Protein 2EK0 (pdb70)

Nearest PDB structures (foldseek):
  2ek0-assembly1_A  TM=1.011E+00  e=1.360E-19  Thermus thermophilus
  2z7c-assembly1_A  TM=6.174E-01  e=3.002E-04  Pyrococcus horikoshii
  1y9x-assembly1_B  TM=6.129E-01  e=2.163E-04  Saccharolobus shibatae
  8xao-assembly1_B  TM=5.994E-01  e=5.071E-04  Sulfolobus acidocaldarius DSM 639
  2bky-assembly1_A  TM=6.307E-01  e=1.447E-03  Saccharolobus solfataricus P2

B-factor: mean 36.96, std 14.4, range [9.28, 87.74]

CATH classification: 3.30.110.20

Sequence (180 aa):
METLRVSSKSRPNSVAGAIAAMLRTKGEVEVQAIGPQAVNQAVKAIAIARGYIAPDNLDLVVKPAFVKLELENEERTALKFSIKAHPLETMETLRVSSKSRPNSVAGAIAAMLRTKGEVEVQAIGPQAVNQAVKAIAIARGYIAPDNLDLVVKPAFVKLELENEERTALKFSIKAHPLET

Foldseek 3Di:
DAEDEFELPDALQVLLVVQLVCCLPVQKYKYKYADDSRVVSVVSNLVVNQVVCVVVQKGKDKDKDWDWDADPNDTHIIIMIIMGMDGNDD/DAEAEFELPDALCVLLVVQLVCCVPVQKYKYKYADPSRVVSPVSNLVVNQVVCVVVQKGKDWDKDWDWDDDPNDTGIIIMIIMGIDRHDD

InterPro domains:
  IPR007347 Sporulation stage V, protein S [PF04232] (2-83)
  IPR007347 Sporulation stage V, protein S [PTHR35331] (2-85)
  IPR036882 Alba-like domain superfamily [G3DSA:3.30.110.20] (1-90)

Organism: Thermus thermophilus (strain ATCC 27634 / DSM 579 / HB8) (NCBI:txid300852)

Structure (mmCIF, N/CA/C/O backbone):
data_2EK0
#
_entry.id   2EK0
#
_cell.length_a   69.237
_cell.length_b   72.772
_cell.length_c   68.438
_cell.angle_alpha   90.000
_cell.angle_beta   90.000
_cell.angle_gamma   90.000
#
_symmetry.space_group_name_H-M   'C 2 2 21'
#
loop_
_entity.id
_entity.type
_entity.pdbx_description
1 polymer 'Stage V sporulation protein S (SpoVS) related protein'
2 non-polymer 'ZINC ION'
3 water water
#
loop_
_atom_site.group_PDB
_atom_site.id
_atom_site.type_symbol
_atom_site.label_atom_id
_atom_site.label_alt_id
_atom_site.label_comp_id
_atom_site.label_asym_id
_atom_site.label_entity_id
_atom_site.label_seq_id
_atom_site.pdbx_PDB_ins_code
_atom_site.Cartn_x
_atom_site.Cartn_y
_atom_site.Cartn_z
_atom_site.occupancy
_atom_site.B_iso_or_equiv
_atom_site.auth_seq_id
_atom_site.auth_comp_id
_atom_site.auth_asym_id
_atom_site.auth_atom_id
_atom_site.pdbx_PDB_model_num
ATOM 1 N N . MET A 1 1 ? 19.114 5.661 -16.037 1.00 43.32 1 MET A N 1
ATOM 2 C CA . MET A 1 1 ? 19.657 5.353 -14.687 1.00 36.61 1 MET A CA 1
ATOM 3 C C . MET A 1 1 ? 18.703 4.472 -13.889 1.00 34.44 1 MET A C 1
ATOM 4 O O . MET A 1 1 ? 17.483 4.628 -13.965 1.00 33.77 1 MET A O 1
ATOM 9 N N . GLU A 1 2 ? 19.219 3.524 -13.124 1.00 28.21 2 GLU A N 1
ATOM 10 C CA . GLU A 1 2 ? 18.251 2.775 -12.354 1.00 32.77 2 GLU A CA 1
ATOM 11 C C . GLU A 1 2 ? 17.807 3.731 -11.256 1.00 35.19 2 GLU A C 1
ATOM 12 O O . GLU A 1 2 ? 18.537 4.665 -10.916 1.00 29.75 2 GLU A O 1
ATOM 18 N N . THR A 1 3 ? 16.588 3.526 -10.766 1.00 27.70 3 THR A N 1
ATOM 19 C CA . THR A 1 3 ? 15.966 4.410 -9.795 1.00 32.01 3 THR A CA 1
ATOM 20 C C . THR A 1 3 ? 15.797 3.910 -8.372 1.00 26.39 3 THR A C 1
ATOM 21 O O . THR A 1 3 ? 15.274 2.821 -8.142 1.00 32.18 3 THR A O 1
ATOM 25 N N . LEU A 1 4 ? 16.242 4.720 -7.423 1.00 25.81 4 LEU A N 1
ATOM 26 C CA . LEU A 1 4 ? 16.077 4.411 -6.009 1.00 23.93 4 LEU A CA 1
ATOM 27 C C . LEU A 1 4 ? 15.001 5.387 -5.545 1.00 28.01 4 LEU A C 1
ATOM 28 O O . LEU A 1 4 ? 15.137 6.592 -5.753 1.00 33.83 4 LEU A O 1
ATOM 33 N N . ARG A 1 5 ? 13.929 4.880 -4.943 1.00 27.55 5 ARG A N 1
ATOM 34 C CA . ARG A 1 5 ? 12.873 5.761 -4.465 1.00 31.59 5 ARG A CA 1
ATOM 35 C C . ARG A 1 5 ? 13.063 5.955 -2.975 1.00 31.37 5 ARG A C 1
ATOM 36 O O . ARG A 1 5 ? 13.235 4.991 -2.237 1.00 33.69 5 ARG A O 1
ATOM 44 N N . VAL A 1 6 ? 13.047 7.200 -2.525 1.00 22.70 6 VAL A N 1
ATOM 45 C CA . VAL A 1 6 ? 13.259 7.472 -1.110 1.00 20.21 6 VAL A CA 1
ATOM 46 C C . VAL A 1 6 ? 11.998 8.007 -0.407 1.00 33.56 6 VAL A C 1
ATOM 47 O O . VAL A 1 6 ? 11.237 8.751 -0.994 1.00 28.68 6 VAL A O 1
ATOM 51 N N . SER A 1 7 ? 11.769 7.606 0.842 1.00 33.13 7 SER A N 1
ATOM 52 C CA . SER A 1 7 ? 10.606 8.098 1.580 1.00 34.62 7 SER A CA 1
ATOM 53 C C . SER A 1 7 ? 11.036 8.788 2.873 1.00 37.98 7 SER A C 1
ATOM 54 O O . SER A 1 7 ? 12.222 8.816 3.218 1.00 29.55 7 SER A O 1
ATOM 57 N N . SER A 1 8 ? 10.063 9.339 3.596 1.00 41.73 8 SER A N 1
ATOM 58 C CA . SER A 1 8 ? 10.349 10.033 4.843 1.00 41.47 8 SER A CA 1
ATOM 59 C C . SER A 1 8 ? 11.008 9.118 5.864 1.00 41.79 8 SER A C 1
ATOM 60 O O . SER A 1 8 ? 11.767 9.578 6.719 1.00 36.99 8 SER A O 1
ATOM 63 N N . LYS A 1 9 ? 10.738 7.819 5.756 1.00 38.30 9 LYS A N 1
ATOM 64 C CA . LYS A 1 9 ? 11.290 6.856 6.704 1.00 42.48 9 LYS A CA 1
ATOM 65 C C . LYS A 1 9 ? 12.582 6.159 6.274 1.00 44.24 9 LYS A C 1
ATOM 66 O O . LYS A 1 9 ? 13.204 5.459 7.070 1.00 34.92 9 LYS A O 1
ATOM 72 N N . SER A 1 10 ? 12.985 6.364 5.021 1.00 36.34 10 SER A N 1
ATOM 73 C CA . SER A 1 10 ? 14.216 5.778 4.508 1.00 30.41 10 SER A CA 1
ATOM 74 C C . SER A 1 10 ? 15.354 6.198 5.427 1.00 30.47 10 SER A C 1
ATOM 75 O O . SER A 1 10 ? 15.364 7.322 5.943 1.00 37.59 10 SER A O 1
ATOM 78 N N . ARG A 1 11 ? 16.294 5.297 5.665 1.00 26.59 11 ARG A N 1
ATOM 79 C CA . ARG A 1 11 ? 17.444 5.628 6.505 1.00 29.08 11 ARG A CA 1
ATOM 80 C C . ARG A 1 11 ? 18.602 6.004 5.603 1.00 30.54 11 ARG A C 1
ATOM 81 O O . ARG A 1 11 ? 19.020 5.212 4.757 1.00 28.61 11 ARG A O 1
ATOM 89 N N . PRO A 1 12 ? 19.139 7.214 5.776 1.00 32.82 12 PRO A N 1
ATOM 90 C CA . PRO A 1 12 ? 20.251 7.692 4.955 1.00 26.80 12 PRO A CA 1
ATOM 91 C C . PRO A 1 12 ? 21.404 6.743 4.738 1.00 27.62 12 PRO A C 1
ATOM 92 O O . PRO A 1 12 ? 21.894 6.625 3.634 1.00 24.32 12 PRO A O 1
ATOM 96 N N . ASN A 1 13 ? 21.856 6.091 5.798 1.00 24.06 13 ASN A N 1
ATOM 97 C CA . ASN A 1 13 ? 22.996 5.183 5.679 1.00 25.59 13 ASN A CA 1
ATOM 98 C C . ASN A 1 13 ? 22.690 3.950 4.832 1.00 23.78 13 ASN A C 1
ATOM 99 O O . ASN A 1 13 ? 23.537 3.520 4.047 1.00 26.32 13 ASN A O 1
ATOM 104 N N . SER A 1 14 ? 21.486 3.393 4.950 1.00 23.26 14 SER A N 1
ATOM 105 C CA . SER A 1 14 ? 21.171 2.219 4.132 1.00 29.86 14 SER A CA 1
ATOM 106 C C . SER A 1 14 ? 20.994 2.668 2.681 1.00 27.75 14 SER A C 1
ATOM 107 O O . SER A 1 14 ? 21.468 2.017 1.770 1.00 25.69 14 SER A O 1
ATOM 110 N N . VAL A 1 15 ? 20.361 3.811 2.468 1.00 20.94 15 VAL A N 1
ATOM 111 C CA . VAL A 1 15 ? 20.219 4.310 1.091 1.00 25.17 15 VAL A CA 1
ATOM 112 C C . VAL A 1 15 ? 21.605 4.662 0.516 1.00 21.21 15 VAL A C 1
ATOM 113 O O . VAL A 1 15 ? 21.889 4.398 -0.668 1.00 19.59 15 VAL A O 1
ATOM 117 N N . ALA A 1 16 ? 22.470 5.248 1.349 1.00 21.44 16 ALA A N 1
ATOM 118 C CA . ALA A 1 16 ? 23.824 5.605 0.905 1.00 20.38 16 ALA A CA 1
ATOM 119 C C . ALA A 1 16 ? 24.572 4.361 0.425 1.00 21.16 16 ALA A C 1
ATOM 120 O O . ALA A 1 16 ? 25.352 4.425 -0.536 1.00 17.87 16 ALA A O 1
ATOM 122 N N . GLY A 1 17 ? 24.357 3.240 1.107 1.00 17.58 17 GLY A N 1
ATOM 123 C CA . GLY A 1 17 ? 25.028 2.007 0.721 1.00 20.18 17 GLY A CA 1
ATOM 124 C C . GLY A 1 17 ? 24.558 1.560 -0.661 1.00 19.80 17 GLY A C 1
ATOM 125 O O . GLY A 1 17 ? 25.373 1.139 -1.495 1.00 18.71 17 GLY A O 1
ATOM 126 N N . ALA A 1 18 ? 23.253 1.649 -0.894 1.00 15.43 18 ALA A N 1
ATOM 127 C CA . ALA A 1 18 ? 22.677 1.259 -2.177 1.00 19.18 18 ALA A CA 1
ATOM 128 C C . ALA A 1 18 ? 23.200 2.143 -3.298 1.00 18.75 18 ALA A C 1
ATOM 129 O O . ALA A 1 18 ? 23.621 1.647 -4.344 1.00 19.03 18 ALA A O 1
ATOM 131 N N . ILE A 1 19 ? 23.186 3.458 -3.068 1.00 19.73 19 ILE A N 1
ATOM 132 C CA . ILE A 1 19 ? 23.673 4.434 -4.057 1.00 17.98 19 ILE A CA 1
ATOM 133 C C . ILE A 1 19 ? 25.124 4.091 -4.399 1.00 22.57 19 ILE A C 1
ATOM 134 O O . ILE A 1 19 ? 25.507 3.987 -5.567 1.00 21.71 19 ILE A O 1
ATOM 139 N N . ALA A 1 20 ? 25.923 3.899 -3.355 1.00 19.26 20 ALA A N 1
ATOM 140 C CA . ALA A 1 20 ? 27.332 3.578 -3.533 1.00 17.22 20 ALA A CA 1
ATOM 141 C C . ALA A 1 20 ? 27.529 2.317 -4.381 1.00 18.56 20 ALA A C 1
ATOM 142 O O . ALA A 1 20 ? 28.368 2.281 -5.273 1.00 20.93 20 ALA A O 1
ATOM 144 N N . ALA A 1 21 ? 26.757 1.278 -4.096 1.00 16.98 21 ALA A N 1
ATOM 145 C CA . ALA A 1 21 ? 26.870 0.035 -4.866 1.00 23.06 21 ALA A CA 1
ATOM 146 C C . ALA A 1 21 ? 26.469 0.234 -6.329 1.00 23.49 21 ALA A C 1
ATOM 147 O O . ALA A 1 21 ? 27.112 -0.317 -7.237 1.00 22.07 21 ALA A O 1
ATOM 149 N N . MET A 1 22 ? 25.421 1.019 -6.574 1.00 18.76 22 MET A N 1
ATOM 150 C CA . MET A 1 22 ? 25.000 1.250 -7.957 1.00 20.45 22 MET A CA 1
ATOM 151 C C . MET A 1 22 ? 26.023 2.086 -8.697 1.00 22.48 22 MET A C 1
ATOM 152 O O . MET A 1 22 ? 26.246 1.888 -9.895 1.00 25.18 22 MET A O 1
ATOM 157 N N . LEU A 1 23 ? 26.656 3.025 -7.994 1.00 20.45 23 LEU A N 1
ATOM 158 C CA . LEU A 1 23 ? 27.648 3.879 -8.645 1.00 22.54 23 LEU A CA 1
ATOM 159 C C . LEU A 1 23 ? 28.895 3.062 -8.972 1.00 29.55 23 LEU A C 1
ATOM 160 O O . LEU A 1 23 ? 29.513 3.237 -10.014 1.00 26.31 23 LEU A O 1
ATOM 165 N N . ARG A 1 24 ? 29.248 2.159 -8.072 1.00 23.73 24 ARG A N 1
ATOM 166 C CA . ARG A 1 24 ? 30.420 1.311 -8.257 1.00 25.91 24 ARG A CA 1
ATOM 167 C C . ARG A 1 24 ? 30.202 0.304 -9.404 1.00 26.19 24 ARG A C 1
ATOM 168 O O . ARG A 1 24 ? 31.141 -0.062 -10.121 1.00 32.11 24 ARG A O 1
ATOM 176 N N . THR A 1 25 ? 28.958 -0.123 -9.593 1.00 21.92 25 THR A N 1
ATOM 177 C CA . THR A 1 25 ? 28.629 -1.110 -10.627 1.00 35.25 25 THR A CA 1
ATOM 178 C C . THR A 1 25 ? 28.178 -0.561 -11.990 1.00 40.91 25 THR A C 1
ATOM 179 O O . THR A 1 25 ? 28.628 -1.031 -13.039 1.00 36.81 25 THR A O 1
ATOM 183 N N . LYS A 1 26 ? 27.291 0.429 -11.969 1.00 29.56 26 LYS A N 1
ATOM 184 C CA . LYS A 1 26 ? 26.764 1.020 -13.193 1.00 27.58 26 LYS A CA 1
ATOM 185 C C . LYS A 1 26 ? 27.284 2.431 -13.464 1.00 32.42 26 LYS A C 1
ATOM 186 O O . LYS A 1 26 ? 27.099 2.964 -14.559 1.00 34.29 26 LYS A O 1
ATOM 190 N N . GLY A 1 27 ? 27.914 3.053 -12.475 1.00 28.06 27 GLY A N 1
ATOM 191 C CA . GLY A 1 27 ? 28.437 4.399 -12.687 1.00 24.87 27 GLY A CA 1
ATOM 192 C C . GLY A 1 27 ? 27.443 5.555 -12.569 1.00 21.34 27 GLY A C 1
ATOM 193 O O . GLY A 1 27 ? 27.842 6.709 -12.659 1.00 22.77 27 GLY A O 1
ATOM 194 N N . GLU A 1 28 ? 26.161 5.252 -12.367 1.00 19.14 28 GLU A N 1
ATOM 195 C CA . GLU A 1 28 ? 25.145 6.291 -12.231 1.00 21.42 28 GLU A CA 1
ATOM 196 C C . GLU A 1 28 ? 23.910 5.705 -11.582 1.00 22.78 28 GLU A C 1
ATOM 197 O O . GLU A 1 28 ? 23.707 4.492 -11.589 1.00 26.38 28 GLU A O 1
ATOM 203 N N . VAL A 1 29 ? 23.080 6.574 -11.026 1.00 20.57 29 VAL A N 1
ATOM 204 C CA . VAL A 1 29 ? 21.853 6.126 -10.382 1.00 22.00 29 VAL A CA 1
ATOM 205 C C . VAL A 1 29 ? 21.027 7.375 -10.167 1.00 22.13 29 VAL A C 1
ATOM 206 O O . VAL A 1 29 ? 21.572 8.480 -10.122 1.00 20.59 29 VAL A O 1
ATOM 210 N N . GLU A 1 30 ? 19.715 7.212 -10.066 1.00 21.76 30 GLU A N 1
ATOM 211 C CA . GLU A 1 30 ? 18.868 8.355 -9.812 1.00 22.92 30 GLU A CA 1
ATOM 212 C C . GLU A 1 30 ? 18.054 8.094 -8.539 1.00 21.19 30 GLU A C 1
ATOM 213 O O . GLU A 1 30 ? 17.674 6.957 -8.231 1.00 24.57 30 GLU A O 1
ATOM 219 N N . VAL A 1 31 ? 17.831 9.154 -7.783 1.00 20.04 31 VAL A N 1
ATOM 220 C CA . VAL A 1 31 ? 17.050 9.050 -6.554 1.00 24.15 31 VAL A CA 1
ATOM 221 C C . VAL A 1 31 ? 15.843 9.954 -6.724 1.00 26.02 31 VAL A C 1
ATOM 222 O O . VAL A 1 31 ? 15.987 11.133 -7.105 1.00 26.09 31 VAL A O 1
ATOM 226 N N . GLN A 1 32 ? 14.663 9.408 -6.468 1.00 20.74 32 GLN A N 1
ATOM 227 C CA . GLN A 1 32 ? 13.429 10.173 -6.563 1.00 22.08 32 GLN A CA 1
ATOM 228 C C . GLN A 1 32 ? 12.914 10.385 -5.142 1.00 28.48 32 GLN A C 1
ATOM 229 O O . GLN A 1 32 ? 12.896 9.452 -4.331 1.00 25.85 32 GLN A O 1
ATOM 235 N N . ALA A 1 33 ? 12.507 11.613 -4.839 1.00 19.84 33 ALA A N 1
ATOM 236 C CA . ALA A 1 33 ? 11.996 11.933 -3.513 1.00 18.99 33 ALA A CA 1
ATOM 237 C C . ALA A 1 33 ? 10.787 12.862 -3.598 1.00 27.57 33 ALA A C 1
ATOM 238 O O . ALA A 1 33 ? 10.748 13.774 -4.426 1.00 28.21 33 ALA A O 1
ATOM 240 N N . ILE A 1 34 ? 9.818 12.653 -2.720 1.00 32.57 34 ILE A N 1
ATOM 241 C CA . ILE A 1 34 ? 8.632 13.505 -2.692 1.00 32.54 34 ILE A CA 1
ATOM 242 C C . ILE A 1 34 ? 8.393 13.988 -1.269 1.00 33.03 34 ILE A C 1
ATOM 243 O O . ILE A 1 34 ? 8.289 13.193 -0.342 1.00 34.89 34 ILE A O 1
ATOM 248 N N . GLY A 1 35 ? 8.301 15.293 -1.090 1.00 35.09 35 GLY A N 1
ATOM 249 C CA . GLY A 1 35 ? 8.080 15.785 0.253 1.00 42.81 35 GLY A CA 1
ATOM 250 C C . GLY A 1 35 ? 9.383 16.172 0.920 1.00 38.05 35 GLY A C 1
ATOM 251 O O . GLY A 1 35 ? 10.439 15.597 0.639 1.00 43.43 35 GLY A O 1
ATOM 252 N N . PRO A 1 36 ? 9.331 17.153 1.823 1.00 35.56 36 PRO A N 1
ATOM 253 C CA . PRO A 1 36 ? 10.464 17.691 2.580 1.00 38.78 36 PRO A CA 1
ATOM 254 C C . PRO A 1 36 ? 11.387 16.684 3.251 1.00 28.56 36 PRO A C 1
ATOM 255 O O . PRO A 1 36 ? 12.585 16.679 3.000 1.00 28.47 36 PRO A O 1
ATOM 259 N N . GLN A 1 37 ? 10.835 15.840 4.115 1.00 28.31 37 GLN A N 1
ATOM 260 C CA . GLN A 1 37 ? 11.667 14.879 4.842 1.00 27.80 37 GLN A CA 1
ATOM 261 C C . GLN A 1 37 ? 12.381 13.900 3.910 1.00 22.10 37 GLN A C 1
ATOM 262 O O . GLN A 1 37 ? 13.538 13.582 4.126 1.00 26.69 37 GLN A O 1
ATOM 268 N N . ALA A 1 38 ? 11.684 13.422 2.892 1.00 19.82 38 ALA A N 1
ATOM 269 C CA . ALA A 1 38 ? 12.283 12.490 1.947 1.00 25.15 38 ALA A CA 1
ATOM 270 C C . ALA A 1 38 ? 13.436 13.161 1.184 1.00 27.92 38 ALA A C 1
ATOM 271 O O . ALA A 1 38 ? 14.456 12.527 0.906 1.00 21.49 38 ALA A O 1
ATOM 273 N N . VAL A 1 39 ? 13.270 14.439 0.842 1.00 24.48 39 VAL A N 1
ATOM 274 C CA . VAL A 1 39 ? 14.331 15.145 0.126 1.00 19.48 39 VAL A CA 1
ATOM 275 C C . VAL A 1 39 ? 15.527 15.252 1.058 1.00 19.30 39 VAL A C 1
ATOM 276 O O . VAL A 1 39 ? 16.659 15.012 0.665 1.00 22.56 39 VAL A O 1
ATOM 280 N N . ASN A 1 40 ? 15.266 15.589 2.315 1.00 22.40 40 ASN A N 1
ATOM 281 C CA . ASN A 1 40 ? 16.331 15.703 3.300 1.00 23.67 40 ASN A CA 1
ATOM 282 C C . ASN A 1 40 ? 17.037 14.337 3.425 1.00 23.69 40 ASN A C 1
ATOM 283 O O . ASN A 1 40 ? 18.265 14.266 3.441 1.00 24.87 40 ASN A O 1
ATOM 288 N N . GLN A 1 41 ? 16.268 13.245 3.484 1.00 22.00 41 GLN A N 1
ATOM 289 C CA . GLN A 1 41 ? 16.881 11.918 3.610 1.00 25.13 41 GLN A CA 1
ATOM 290 C C . GLN A 1 41 ? 17.760 11.604 2.391 1.00 21.18 41 GLN A C 1
ATOM 291 O O . GLN A 1 41 ? 18.872 11.090 2.525 1.00 20.27 41 GLN A O 1
ATOM 297 N N . ALA A 1 42 ? 17.260 11.921 1.207 1.00 22.36 42 ALA A N 1
ATOM 298 C CA . ALA A 1 42 ? 18.018 11.684 -0.014 1.00 21.89 42 ALA A CA 1
ATOM 299 C C . ALA A 1 42 ? 19.336 12.454 -0.042 1.00 21.74 42 ALA A C 1
ATOM 300 O O . ALA A 1 42 ? 20.377 11.894 -0.401 1.00 19.39 42 ALA A O 1
ATOM 302 N N . VAL A 1 43 ? 19.301 13.743 0.310 1.00 16.00 43 VAL A N 1
ATOM 303 C CA . VAL A 1 43 ? 20.529 14.552 0.274 1.00 15.78 43 VAL A CA 1
ATOM 304 C C . VAL A 1 43 ? 21.542 13.995 1.256 1.00 17.32 43 VAL A C 1
ATOM 305 O O . VAL A 1 43 ? 22.721 13.868 0.949 1.00 18.11 43 VAL A O 1
ATOM 309 N N . LYS A 1 44 ? 21.080 13.664 2.450 1.00 19.46 44 LYS A N 1
ATOM 310 C CA . LYS A 1 44 ? 21.981 13.089 3.435 1.00 22.96 44 LYS A CA 1
ATOM 311 C C . LYS A 1 44 ? 22.578 11.784 2.903 1.00 22.65 44 LYS A C 1
ATOM 312 O O . LYS A 1 44 ? 23.766 11.527 3.084 1.00 19.11 44 LYS A O 1
ATOM 318 N N . ALA A 1 45 ? 21.768 10.971 2.229 1.00 18.41 45 ALA A N 1
ATOM 319 C CA . ALA A 1 45 ? 22.279 9.678 1.723 1.00 17.84 45 ALA A CA 1
ATOM 320 C C . ALA A 1 45 ? 23.385 9.857 0.690 1.00 17.28 45 ALA A C 1
ATOM 321 O O . ALA A 1 45 ? 24.377 9.113 0.671 1.00 17.82 45 ALA A O 1
ATOM 323 N N . ILE A 1 46 ? 23.194 10.846 -0.178 1.00 18.62 46 ILE A N 1
ATOM 324 C CA . ILE A 1 46 ? 24.153 11.156 -1.229 1.00 18.29 46 ILE A CA 1
ATOM 325 C C . ILE A 1 46 ? 25.458 11.637 -0.595 1.00 16.97 46 ILE A C 1
ATOM 326 O O . ILE A 1 46 ? 26.547 11.202 -0.992 1.00 20.28 46 ILE A O 1
ATOM 331 N N . ALA A 1 47 ? 25.371 12.518 0.400 1.00 21.78 47 ALA A N 1
ATOM 332 C CA . ALA A 1 47 ? 26.597 12.969 1.062 1.00 20.67 47 ALA A CA 1
ATOM 333 C C . ALA A 1 47 ? 27.320 11.773 1.713 1.00 24.20 47 ALA A C 1
ATOM 334 O O . ALA A 1 47 ? 28.543 11.645 1.627 1.00 23.52 47 ALA A O 1
ATOM 336 N N . ILE A 1 48 ? 26.572 10.902 2.383 1.00 24.55 48 ILE A N 1
ATOM 337 C CA . ILE A 1 48 ? 27.221 9.741 3.011 1.00 18.84 48 ILE A CA 1
ATOM 338 C C . ILE A 1 48 ? 27.828 8.817 1.947 1.00 20.51 48 ILE A C 1
ATOM 339 O O . ILE A 1 48 ? 28.934 8.307 2.111 1.00 22.18 48 ILE A O 1
ATOM 344 N N . ALA A 1 49 ? 27.113 8.612 0.847 1.00 19.00 49 ALA A N 1
ATOM 345 C CA . ALA A 1 49 ? 27.621 7.740 -0.217 1.00 19.28 49 ALA A CA 1
ATOM 346 C C . ALA A 1 49 ? 29.000 8.183 -0.727 1.00 21.96 49 ALA A C 1
ATOM 347 O O . ALA A 1 49 ? 29.808 7.341 -1.136 1.00 21.16 49 ALA A O 1
ATOM 349 N N . ARG A 1 50 ? 29.275 9.488 -0.699 1.00 18.48 50 ARG A N 1
ATOM 350 C CA . ARG A 1 50 ? 30.567 9.972 -1.195 1.00 23.35 50 ARG A CA 1
ATOM 351 C C . ARG A 1 50 ? 31.689 9.343 -0.389 1.00 27.38 50 ARG A C 1
ATOM 352 O O . ARG A 1 50 ? 32.751 9.043 -0.927 1.00 27.66 50 ARG A O 1
ATOM 360 N N . GLY A 1 51 ? 31.439 9.157 0.903 1.00 27.06 51 GLY A N 1
ATOM 361 C CA . GLY A 1 51 ? 32.427 8.540 1.766 1.00 30.88 51 GLY A CA 1
ATOM 362 C C . GLY A 1 51 ? 32.650 7.062 1.443 1.00 29.60 51 GLY A C 1
ATOM 363 O O . GLY A 1 51 ? 33.744 6.551 1.676 1.00 31.17 51 GLY A O 1
ATOM 364 N N . TYR A 1 52 ? 31.640 6.367 0.911 1.00 21.75 52 TYR A N 1
ATOM 365 C CA . TYR A 1 52 ? 31.807 4.954 0.583 1.00 25.68 52 TYR A CA 1
ATOM 366 C C . TYR A 1 52 ? 32.505 4.680 -0.767 1.00 29.85 52 TYR A C 1
ATOM 367 O O . TYR A 1 52 ? 33.135 3.639 -0.933 1.00 28.82 52 TYR A O 1
ATOM 376 N N . ILE A 1 53 ? 32.375 5.578 -1.743 1.00 25.42 53 ILE A N 1
ATOM 377 C CA . ILE A 1 53 ? 32.998 5.325 -3.051 1.00 22.85 53 ILE A CA 1
ATOM 378 C C . ILE A 1 53 ? 34.401 5.922 -3.199 1.00 24.71 53 ILE A C 1
ATOM 379 O O . ILE A 1 53 ? 35.147 5.551 -4.112 1.00 30.28 53 ILE A O 1
ATOM 384 N N . ALA A 1 54 ? 34.759 6.838 -2.301 1.00 25.09 54 ALA A N 1
ATOM 385 C CA . ALA A 1 54 ? 36.066 7.487 -2.364 1.00 35.26 54 ALA A CA 1
ATOM 386 C C . ALA A 1 54 ? 37.251 6.520 -2.351 1.00 32.56 54 ALA A C 1
ATOM 387 O O . ALA A 1 54 ? 38.194 6.681 -3.133 1.00 36.48 54 ALA A O 1
ATOM 389 N N . PRO A 1 55 ? 37.223 5.503 -1.469 1.00 42.95 55 PRO A N 1
ATOM 390 C CA . PRO A 1 55 ? 38.321 4.527 -1.394 1.00 32.78 55 PRO A CA 1
ATOM 391 C C . PRO A 1 55 ? 38.411 3.711 -2.679 1.00 44.92 55 PRO A C 1
ATOM 392 O O . PRO A 1 55 ? 39.426 3.068 -2.955 1.00 41.20 55 PRO A O 1
ATOM 396 N N . ASP A 1 56 ? 37.331 3.731 -3.456 1.00 42.55 56 ASP A N 1
ATOM 397 C CA . ASP A 1 56 ? 37.282 3.010 -4.724 1.00 33.76 56 ASP A CA 1
ATOM 398 C C . ASP A 1 56 ? 37.651 3.923 -5.874 1.00 30.46 56 ASP A C 1
ATOM 399 O O . ASP A 1 56 ? 37.336 3.632 -7.015 1.00 34.11 56 ASP A O 1
ATOM 404 N N . ASN A 1 57 ? 38.292 5.041 -5.544 1.00 29.37 57 ASN A N 1
ATOM 405 C CA . ASN A 1 57 ? 38.753 6.006 -6.533 1.00 35.06 57 ASN A CA 1
ATOM 406 C C . ASN A 1 57 ? 37.613 6.658 -7.326 1.00 38.52 57 ASN A C 1
ATOM 407 O O . ASN A 1 57 ? 37.726 6.899 -8.530 1.00 31.14 57 ASN A O 1
ATOM 412 N N . LEU A 1 58 ? 36.512 6.946 -6.639 1.00 36.69 58 LEU A N 1
ATOM 413 C CA . LEU A 1 58 ? 35.364 7.569 -7.276 1.00 29.03 58 LEU A CA 1
ATOM 414 C C . LEU A 1 58 ? 34.777 8.675 -6.424 1.00 31.95 58 LEU A C 1
ATOM 415 O O . LEU A 1 58 ? 34.909 8.669 -5.197 1.00 28.12 58 LEU A O 1
ATOM 420 N N . ASP A 1 59 ? 34.180 9.665 -7.081 1.00 28.93 59 ASP A N 1
ATOM 421 C CA . ASP A 1 59 ? 33.447 10.686 -6.357 1.00 32.30 59 ASP A CA 1
ATOM 422 C C . ASP A 1 59 ? 32.207 10.805 -7.226 1.00 25.75 59 ASP A C 1
ATOM 423 O O . ASP A 1 59 ? 32.117 10.155 -8.277 1.00 28.15 59 ASP A O 1
ATOM 428 N N . LEU A 1 60 ? 31.251 11.615 -6.802 1.00 25.11 60 LEU A N 1
ATOM 429 C CA . LEU A 1 60 ? 30.030 11.744 -7.577 1.00 27.50 60 LEU A CA 1
ATOM 430 C C . LEU A 1 60 ? 29.652 13.191 -7.802 1.00 23.59 60 LEU A C 1
ATOM 431 O O . LEU A 1 60 ? 30.150 14.093 -7.131 1.00 25.03 60 LEU A O 1
ATOM 436 N N . VAL A 1 61 ? 28.766 13.397 -8.760 1.00 22.65 61 VAL A N 1
ATOM 437 C CA . VAL A 1 61 ? 28.239 14.723 -9.045 1.00 22.02 61 VAL A CA 1
ATOM 438 C C . VAL A 1 61 ? 26.748 14.490 -9.136 1.00 22.83 61 VAL A C 1
ATOM 439 O O . VAL A 1 61 ? 26.320 13.430 -9.565 1.00 21.86 61 VAL A O 1
ATOM 443 N N . VAL A 1 62 ?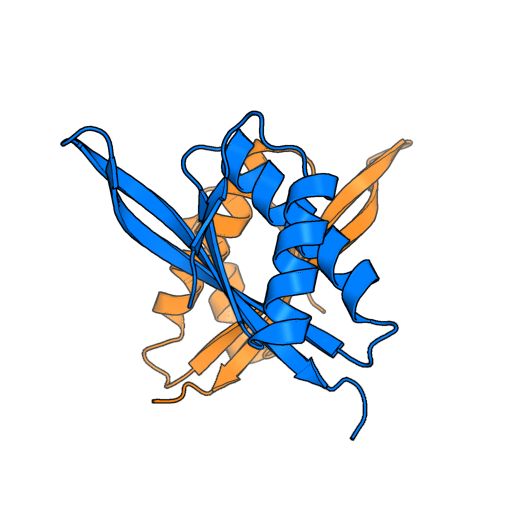 25.964 15.486 -8.733 1.00 23.61 62 VAL A N 1
ATOM 444 C CA . VAL A 1 62 ? 24.516 15.355 -8.730 1.00 24.08 62 VAL A CA 1
ATOM 445 C C . VAL A 1 62 ? 23.848 16.497 -9.489 1.00 23.08 62 VAL A C 1
ATOM 446 O O . VAL A 1 62 ? 24.307 17.640 -9.431 1.00 23.66 62 VAL A O 1
ATOM 450 N N . LYS A 1 63 ? 22.766 16.188 -10.192 1.00 28.36 63 LYS A N 1
ATOM 451 C CA . LYS A 1 63 ? 21.984 17.226 -10.862 1.00 23.15 63 LYS A CA 1
ATOM 452 C C . LYS A 1 63 ? 20.526 17.081 -10.409 1.00 21.88 63 LYS A C 1
ATOM 453 O O . LYS A 1 63 ? 19.881 16.076 -10.730 1.00 23.15 63 LYS A O 1
ATOM 459 N N . PRO A 1 64 ? 19.999 18.062 -9.638 1.00 21.21 64 PRO A N 1
ATOM 460 C CA . PRO A 1 64 ? 18.611 17.993 -9.173 1.00 24.34 64 PRO A CA 1
ATOM 461 C C . PRO A 1 64 ? 17.674 18.532 -10.240 1.00 27.20 64 PRO A C 1
ATOM 462 O O . PRO A 1 64 ? 18.056 19.395 -11.035 1.00 26.00 64 PRO A O 1
ATOM 466 N N . ALA A 1 65 ? 16.446 18.032 -10.238 1.00 24.66 65 ALA A N 1
ATOM 467 C CA . ALA A 1 65 ? 15.443 18.464 -11.201 1.00 27.10 65 ALA A CA 1
ATOM 468 C C . ALA A 1 65 ? 14.027 18.148 -10.711 1.00 27.52 65 ALA A C 1
ATOM 469 O O . ALA A 1 65 ? 13.813 17.208 -9.953 1.00 23.04 65 ALA A O 1
ATOM 471 N N . PHE A 1 66 ? 13.069 18.973 -11.121 1.00 25.68 66 PHE A N 1
ATOM 472 C CA . PHE A 1 66 ? 11.677 18.732 -10.800 1.00 24.15 66 PHE A CA 1
ATOM 473 C C . PHE A 1 66 ? 11.176 17.770 -11.857 1.00 27.81 66 PHE A C 1
ATOM 474 O O . PHE A 1 66 ? 11.537 17.879 -13.029 1.00 25.58 66 PHE A O 1
ATOM 482 N N . VAL A 1 67 ? 10.346 16.831 -11.450 1.00 19.91 67 VAL A N 1
ATOM 483 C CA . VAL A 1 67 ? 9.786 15.881 -12.404 1.00 27.20 67 VAL A CA 1
ATOM 484 C C . VAL A 1 67 ? 8.378 15.496 -11.962 1.00 29.27 67 VAL A C 1
ATOM 485 O O . VAL A 1 67 ? 8.065 15.510 -10.766 1.00 25.87 67 VAL A O 1
ATOM 489 N N . LYS A 1 68 ? 7.511 15.236 -12.931 1.00 21.60 68 LYS A N 1
ATOM 490 C CA . LYS A 1 68 ? 6.163 14.799 -12.612 1.00 28.99 68 LYS A CA 1
ATOM 491 C C . LYS A 1 68 ? 6.251 13.273 -12.653 1.00 25.03 68 LYS A C 1
ATOM 492 O O . LYS A 1 68 ? 6.793 12.716 -13.611 1.00 25.71 68 LYS A O 1
ATOM 496 N N . LEU A 1 69 ? 5.765 12.605 -11.605 1.00 20.81 69 LEU A N 1
ATOM 497 C CA . LEU A 1 69 ? 5.818 11.134 -11.525 1.00 22.62 69 LEU A CA 1
ATOM 498 C C . LEU A 1 69 ? 4.435 10.561 -11.242 1.00 27.66 69 LEU A C 1
ATOM 499 O O . LEU A 1 69 ? 3.593 11.235 -10.686 1.00 32.47 69 LEU A O 1
ATOM 504 N N . GLU A 1 70 ? 4.218 9.306 -11.606 1.00 21.57 70 GLU A N 1
ATOM 505 C CA . GLU A 1 70 ? 2.966 8.664 -11.292 1.00 32.30 70 GLU A CA 1
ATOM 506 C C . GLU A 1 70 ? 3.173 7.834 -10.035 1.00 37.54 70 GLU A C 1
ATOM 507 O O . GLU A 1 70 ? 4.172 7.140 -9.898 1.00 45.38 70 GLU A O 1
ATOM 513 N N . LEU A 1 71 ? 2.231 7.938 -9.109 1.00 33.60 71 LEU A N 1
ATOM 514 C CA . LEU A 1 71 ? 2.249 7.164 -7.853 1.00 46.40 71 LEU A CA 1
ATOM 515 C C . LEU A 1 71 ? 0.778 6.908 -7.475 1.00 42.92 71 LEU A C 1
ATOM 516 O O . LEU A 1 71 ? -0.009 7.862 -7.448 1.00 37.44 71 LEU A O 1
ATOM 521 N N . GLU A 1 72 ? 0.412 5.660 -7.176 1.00 62.06 72 GLU A N 1
ATOM 522 C CA . GLU A 1 72 ? -0.976 5.330 -6.859 1.00 56.34 72 GLU A CA 1
ATOM 523 C C . GLU A 1 72 ? -1.950 6.036 -7.804 1.00 55.47 72 GLU A C 1
ATOM 524 O O . GLU A 1 72 ? -2.886 6.713 -7.368 1.00 59.70 72 GLU A O 1
ATOM 530 N N . ASN A 1 73 ? -1.741 5.834 -9.098 1.00 41.82 73 ASN A N 1
ATOM 531 C CA . ASN A 1 73 ? -2.555 6.430 -10.155 1.00 52.06 73 ASN A CA 1
ATOM 532 C C . ASN A 1 73 ? -2.699 7.958 -10.038 1.00 43.88 73 ASN A C 1
ATOM 533 O O . ASN A 1 73 ? -3.526 8.567 -10.721 1.00 41.93 73 ASN A O 1
ATOM 538 N N . GLU A 1 74 ? -1.891 8.569 -9.172 1.00 35.07 74 GLU A N 1
ATOM 539 C CA . GLU A 1 74 ? -1.907 10.021 -8.987 1.00 35.72 74 GLU A CA 1
ATOM 540 C C . GLU A 1 74 ? -0.677 10.590 -9.651 1.00 31.94 74 GLU A C 1
ATOM 541 O O . GLU A 1 74 ? 0.355 9.932 -9.714 1.00 41.64 74 GLU A O 1
ATOM 547 N N . GLU A 1 75 ? -0.772 11.810 -10.143 1.00 28.98 75 GLU A N 1
ATOM 548 C CA . GLU A 1 75 ? 0.385 12.441 -10.748 1.00 29.87 75 GLU A CA 1
ATOM 549 C C . GLU A 1 75 ? 0.939 13.349 -9.664 1.00 36.32 75 GLU A C 1
ATOM 550 O O . GLU A 1 75 ? 0.221 14.174 -9.116 1.00 33.36 75 GLU A O 1
ATOM 556 N N . ARG A 1 76 ? 2.206 13.174 -9.310 1.00 26.97 76 ARG A N 1
ATOM 557 C CA . ARG A 1 76 ? 2.777 14.027 -8.282 1.00 28.13 76 ARG A CA 1
ATOM 558 C C . ARG A 1 76 ? 4.096 14.634 -8.745 1.00 29.61 76 ARG A C 1
ATOM 559 O O . ARG A 1 76 ? 4.879 13.991 -9.484 1.00 29.89 76 ARG A O 1
ATOM 567 N N . THR A 1 77 ? 4.336 15.871 -8.313 1.00 35.99 77 THR A N 1
ATOM 568 C CA . THR A 1 77 ? 5.573 16.585 -8.611 1.00 41.72 77 THR A CA 1
ATOM 569 C C . THR A 1 77 ? 6.624 16.172 -7.578 1.00 32.53 77 THR A C 1
ATOM 570 O O . THR A 1 77 ? 6.403 16.268 -6.377 1.00 33.66 77 THR A O 1
ATOM 574 N N . ALA A 1 78 ? 7.766 15.699 -8.046 1.00 26.66 78 ALA A N 1
ATOM 575 C CA . ALA A 1 78 ? 8.802 15.276 -7.121 1.00 24.40 78 ALA A CA 1
ATOM 576 C C . ALA A 1 78 ? 10.127 15.880 -7.499 1.00 25.60 78 ALA A C 1
ATOM 577 O O . ALA A 1 78 ? 10.253 16.573 -8.505 1.00 27.64 78 ALA A O 1
ATOM 579 N N . LEU A 1 79 ? 11.118 15.622 -6.665 1.00 22.40 79 LEU A N 1
ATOM 580 C CA . LEU A 1 79 ? 12.454 16.077 -6.977 1.00 20.41 79 LEU A CA 1
ATOM 581 C C . LEU A 1 79 ? 13.218 14.810 -7.344 1.00 32.04 79 LEU A C 1
ATOM 582 O O . LEU A 1 79 ? 13.052 13.755 -6.702 1.00 27.19 79 LEU A O 1
ATOM 587 N N . LYS A 1 80 ? 14.006 14.889 -8.405 1.00 21.99 80 LYS A N 1
ATOM 588 C CA . LYS A 1 80 ? 14.814 13.756 -8.769 1.00 25.00 80 LYS A CA 1
ATOM 589 C C . LYS A 1 80 ? 16.271 14.202 -8.802 1.00 23.48 80 LYS A C 1
ATOM 590 O O . LYS A 1 80 ? 16.598 15.329 -9.199 1.00 27.49 80 LYS A O 1
ATOM 596 N N . PHE A 1 81 ? 17.144 13.319 -8.335 1.00 21.78 81 PHE A N 1
ATOM 597 C CA . PHE A 1 81 ? 18.551 13.609 -8.288 1.00 21.15 81 PHE A CA 1
ATOM 598 C C . PHE A 1 81 ? 19.229 12.645 -9.222 1.00 24.85 81 PHE A C 1
ATOM 599 O O . PHE A 1 81 ? 19.204 11.435 -8.976 1.00 24.39 81 PHE A O 1
ATOM 607 N N . SER A 1 82 ? 19.811 13.167 -10.301 1.00 21.70 82 SER A N 1
ATOM 608 C CA . SER A 1 82 ? 20.543 12.314 -11.234 1.00 18.50 82 SER A CA 1
ATOM 609 C C . SER A 1 82 ? 21.967 12.330 -10.707 1.00 23.09 82 SER A C 1
ATOM 610 O O . SER A 1 82 ? 22.578 13.390 -10.583 1.00 23.35 82 SER A O 1
ATOM 613 N N . ILE A 1 83 ? 22.497 11.152 -10.413 1.00 25.32 83 ILE A N 1
ATOM 614 C CA . ILE A 1 83 ? 23.839 11.035 -9.850 1.00 16.63 83 ILE A CA 1
ATOM 615 C C . ILE A 1 83 ? 24.817 10.316 -10.788 1.00 22.10 83 ILE A C 1
ATOM 616 O O . ILE A 1 83 ? 24.520 9.249 -11.303 1.00 24.04 83 ILE A O 1
ATOM 621 N N . LYS A 1 84 ? 25.992 10.886 -10.995 1.00 23.33 84 LYS A N 1
ATOM 622 C CA . LYS A 1 84 ? 26.966 10.236 -11.863 1.00 21.83 84 LYS A CA 1
ATOM 623 C C . LYS A 1 84 ? 28.289 10.079 -11.151 1.00 23.43 84 LYS A C 1
ATOM 624 O O . LYS A 1 84 ? 28.670 10.908 -10.354 1.00 23.37 84 LYS A O 1
ATOM 630 N N . ALA A 1 85 ? 28.981 8.994 -11.438 1.00 22.95 85 ALA A N 1
ATOM 631 C CA . ALA A 1 85 ? 30.275 8.742 -10.824 1.00 27.85 85 ALA A CA 1
ATOM 632 C C . ALA A 1 85 ? 31.381 9.046 -11.813 1.00 30.41 85 ALA A C 1
ATOM 633 O O . ALA A 1 85 ? 31.184 8.961 -13.029 1.00 33.17 85 ALA A O 1
ATOM 635 N N . HIS A 1 86 ? 32.537 9.414 -11.287 1.00 35.73 86 HIS A N 1
ATOM 636 C CA . HIS A 1 86 ? 33.702 9.627 -12.130 1.00 36.80 86 HIS A CA 1
ATOM 637 C C . HIS A 1 86 ? 34.935 9.371 -11.276 1.00 33.63 86 HIS A C 1
ATOM 638 O O . HIS A 1 86 ? 34.930 9.603 -10.059 1.00 31.43 86 HIS A O 1
ATOM 645 N N . PRO A 1 87 ? 35.987 8.826 -11.890 1.00 40.71 87 PRO A N 1
ATOM 646 C CA . PRO A 1 87 ? 37.216 8.542 -11.155 1.00 30.45 87 PRO A CA 1
ATOM 647 C C . PRO A 1 87 ? 37.842 9.785 -10.546 1.00 33.45 87 PRO A C 1
ATOM 648 O O . PRO A 1 87 ? 37.761 10.882 -11.101 1.00 33.84 87 PRO A O 1
ATOM 652 N N . LEU A 1 88 ? 38.453 9.596 -9.386 1.00 32.01 88 LEU A N 1
ATOM 653 C CA . LEU A 1 88 ? 39.134 10.667 -8.686 1.00 42.20 88 LEU A CA 1
ATOM 654 C C . LEU A 1 88 ? 40.509 10.777 -9.319 1.00 42.03 88 LEU A C 1
ATOM 655 O O . LEU A 1 88 ? 41.022 11.870 -9.539 1.00 50.87 88 LEU A O 1
ATOM 660 N N . GLU A 1 89 ? 41.095 9.623 -9.615 1.00 42.02 89 GLU A N 1
ATOM 661 C CA . GLU A 1 89 ? 42.427 9.554 -10.208 1.00 45.23 89 GLU A CA 1
ATOM 662 C C . GLU A 1 89 ? 42.468 8.588 -11.382 1.00 46.60 89 GLU A C 1
ATOM 663 O O . GLU A 1 89 ? 42.007 7.457 -11.265 1.00 49.05 89 GLU A O 1
ATOM 669 N N . THR A 1 90 ? 43.016 9.035 -12.511 1.00 57.54 90 THR A N 1
ATOM 670 C CA . THR A 1 90 ? 43.171 8.167 -13.684 1.00 61.61 90 THR A CA 1
ATOM 671 C C . THR A 1 90 ? 44.506 8.472 -14.345 1.00 64.18 90 THR A C 1
ATOM 672 O O . THR A 1 90 ? 45.104 9.503 -13.980 1.00 60.24 90 THR A O 1
ATOM 676 N N . MET B 1 1 ? 34.778 29.731 -2.288 1.00 75.65 1 MET B N 1
ATOM 677 C CA . MET B 1 1 ? 33.459 29.996 -2.926 1.00 63.60 1 MET B CA 1
ATOM 678 C C . MET B 1 1 ? 32.643 31.056 -2.192 1.00 57.26 1 MET B C 1
ATOM 679 O O . MET B 1 1 ? 32.799 31.280 -0.990 1.00 56.91 1 MET B O 1
ATOM 684 N N . GLU B 1 2 ? 31.771 31.712 -2.943 1.00 56.87 2 GLU B N 1
ATOM 685 C CA . GLU B 1 2 ? 30.870 32.697 -2.375 1.00 39.97 2 GLU B CA 1
ATOM 686 C C . GLU B 1 2 ? 29.866 31.790 -1.693 1.00 43.94 2 GLU B C 1
ATOM 687 O O . GLU B 1 2 ? 29.695 30.643 -2.115 1.00 35.41 2 GLU B O 1
ATOM 693 N N . THR B 1 3 ? 29.195 32.284 -0.661 1.00 32.00 3 THR B N 1
ATOM 694 C CA . THR B 1 3 ? 28.248 31.438 0.055 1.00 36.80 3 THR B CA 1
ATOM 695 C C . THR B 1 3 ? 26.869 32.034 0.238 1.00 37.46 3 THR B C 1
ATOM 696 O O . THR B 1 3 ? 26.726 33.221 0.505 1.00 36.16 3 THR B O 1
ATOM 700 N N . LEU B 1 4 ? 25.858 31.191 0.070 1.00 31.40 4 LEU B N 1
ATOM 701 C CA . LEU B 1 4 ? 24.462 31.586 0.249 1.00 23.38 4 LEU B CA 1
ATOM 702 C C . LEU B 1 4 ? 23.902 30.671 1.328 1.00 28.97 4 LEU B C 1
ATOM 703 O O . LEU B 1 4 ? 24.023 29.448 1.225 1.00 31.48 4 LEU B O 1
ATOM 708 N N . ARG B 1 5 ? 23.322 31.248 2.373 1.00 26.23 5 ARG B N 1
ATOM 709 C CA . ARG B 1 5 ? 22.732 30.443 3.443 1.00 29.25 5 ARG B CA 1
ATOM 710 C C . ARG B 1 5 ? 21.220 30.490 3.313 1.00 37.74 5 ARG B C 1
ATOM 711 O O . ARG B 1 5 ? 20.606 31.552 3.419 1.00 39.30 5 ARG B O 1
ATOM 719 N N . VAL B 1 6 ? 20.625 29.321 3.100 1.00 20.90 6 VAL B N 1
ATOM 720 C CA . VAL B 1 6 ? 19.185 29.198 2.891 1.00 27.82 6 VAL B CA 1
ATOM 721 C C . VAL B 1 6 ? 18.437 28.886 4.164 1.00 35.18 6 VAL B C 1
ATOM 722 O O . VAL B 1 6 ? 18.880 28.061 4.969 1.00 31.91 6 VAL B O 1
ATOM 726 N N . SER B 1 7 ? 17.287 29.533 4.316 1.00 33.49 7 SER B N 1
ATOM 727 C CA . SER B 1 7 ? 16.450 29.332 5.478 1.00 35.42 7 SER B CA 1
ATOM 728 C C . SER B 1 7 ? 15.193 28.584 5.104 1.00 26.84 7 SER B C 1
ATOM 729 O O . SER B 1 7 ? 14.84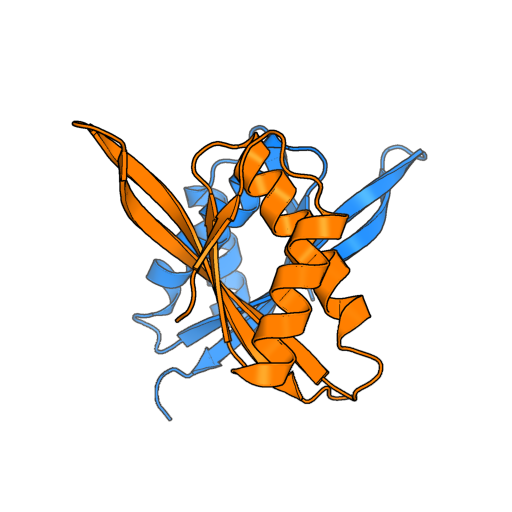1 28.471 3.929 1.00 28.76 7 SER B O 1
ATOM 732 N N . SER B 1 8 ? 14.522 28.081 6.134 1.00 28.68 8 SER B N 1
ATOM 733 C CA . SER B 1 8 ? 13.284 27.337 5.999 1.00 35.39 8 SER B CA 1
ATOM 734 C C . SER B 1 8 ? 12.218 28.217 5.359 1.00 37.05 8 SER B C 1
ATOM 735 O O . SER B 1 8 ? 11.219 27.717 4.844 1.00 40.61 8 SER B O 1
ATOM 738 N N . LYS B 1 9 ? 12.425 29.528 5.389 1.00 32.76 9 LYS B N 1
ATOM 739 C CA . LYS B 1 9 ? 11.443 30.433 4.811 1.00 39.85 9 LYS B CA 1
ATOM 740 C C . LYS B 1 9 ? 11.890 31.089 3.513 1.00 39.68 9 LYS B C 1
ATOM 741 O O . LYS B 1 9 ? 11.179 31.910 2.952 1.00 43.41 9 LYS B O 1
ATOM 747 N N . SER B 1 10 ? 13.068 30.710 3.029 1.00 32.59 10 SER B N 1
ATOM 748 C CA . SER B 1 10 ? 13.592 31.258 1.780 1.00 28.59 10 SER B CA 1
ATOM 749 C C . SER B 1 10 ? 12.665 30.919 0.618 1.00 37.17 10 SER B C 1
ATOM 750 O O . SER B 1 10 ? 12.026 29.871 0.621 1.00 37.42 10 SER B O 1
ATOM 753 N N . ARG B 1 11 ? 12.582 31.816 -0.364 1.00 28.74 11 ARG B N 1
ATOM 754 C CA . ARG B 1 11 ? 11.780 31.594 -1.555 1.00 29.90 11 ARG B CA 1
ATOM 755 C C . ARG B 1 11 ? 12.749 30.996 -2.569 1.00 33.65 11 ARG B C 1
ATOM 756 O O . ARG B 1 11 ? 13.694 31.667 -2.989 1.00 38.27 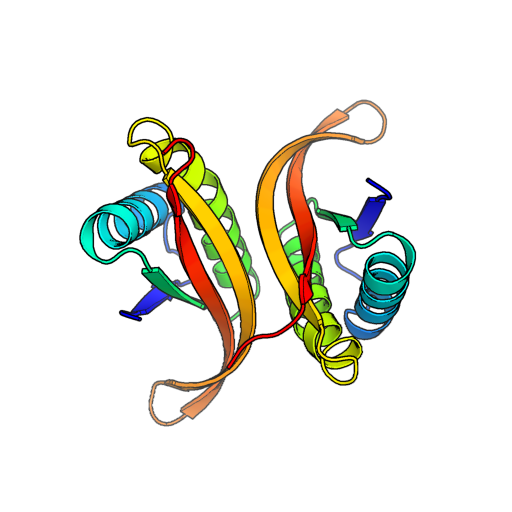11 ARG B O 1
ATOM 764 N N . PRO B 1 12 ? 12.533 29.729 -2.972 1.00 30.25 12 PRO B N 1
ATOM 765 C CA . PRO B 1 12 ? 13.406 29.053 -3.940 1.00 35.88 12 PRO B CA 1
ATOM 766 C C . PRO B 1 12 ? 13.727 29.885 -5.182 1.00 30.69 12 PRO B C 1
ATOM 767 O O . PRO B 1 12 ? 14.861 29.936 -5.643 1.00 31.99 12 PRO B O 1
ATOM 771 N N . ASN B 1 13 ? 12.706 30.523 -5.733 1.00 33.98 13 ASN B N 1
ATOM 772 C CA . ASN B 1 13 ? 12.890 31.309 -6.934 1.00 28.77 13 ASN B CA 1
ATOM 773 C C . ASN B 1 13 ? 13.906 32.451 -6.797 1.00 39.09 13 ASN B C 1
ATOM 774 O O . ASN B 1 13 ? 14.665 32.714 -7.725 1.00 39.64 13 ASN B O 1
ATOM 779 N N . SER B 1 14 ? 13.932 33.115 -5.643 1.00 31.95 14 SER B N 1
ATOM 780 C CA . SER B 1 14 ? 14.883 34.217 -5.400 1.00 33.37 14 SER B CA 1
ATOM 781 C C . SER B 1 14 ? 16.295 33.687 -5.202 1.00 38.38 14 SER B C 1
ATOM 782 O O . SER B 1 14 ? 17.263 34.243 -5.721 1.00 37.34 14 SER B O 1
ATOM 785 N N . VAL B 1 15 ? 16.415 32.613 -4.429 1.00 32.15 15 VAL B N 1
ATOM 786 C CA . VAL B 1 15 ? 17.723 32.014 -4.188 1.00 24.97 15 VAL B CA 1
ATOM 787 C C . VAL B 1 15 ? 18.290 31.507 -5.508 1.00 24.27 15 VAL B C 1
ATOM 788 O O . VAL B 1 15 ? 19.491 31.580 -5.761 1.00 29.83 15 VAL B O 1
ATOM 792 N N . ALA B 1 16 ? 17.415 31.009 -6.370 1.00 29.72 16 ALA B N 1
ATOM 793 C CA . ALA B 1 16 ? 17.858 30.492 -7.667 1.00 25.82 16 ALA B CA 1
ATOM 794 C C . ALA B 1 16 ? 18.501 31.580 -8.516 1.00 24.12 16 ALA B C 1
ATOM 795 O O . ALA B 1 16 ? 19.451 31.316 -9.257 1.00 31.61 16 ALA B O 1
ATOM 797 N N . GLY B 1 17 ? 17.962 32.790 -8.426 1.00 32.87 17 GLY B N 1
ATOM 798 C CA . GLY B 1 17 ? 18.506 33.911 -9.185 1.00 28.74 17 GLY B CA 1
ATOM 799 C C . GLY B 1 17 ? 19.879 34.255 -8.652 1.00 31.60 17 GLY B C 1
ATOM 800 O O . GLY B 1 17 ? 20.786 34.592 -9.412 1.00 36.57 17 GLY B O 1
ATOM 801 N N . ALA B 1 18 ? 20.042 34.169 -7.336 1.00 29.45 18 ALA B N 1
ATOM 802 C CA . ALA B 1 18 ? 21.338 34.459 -6.709 1.00 23.37 18 ALA B CA 1
ATOM 803 C C . ALA B 1 18 ? 22.350 33.414 -7.150 1.00 35.35 18 ALA B C 1
ATOM 804 O O . ALA B 1 18 ? 23.500 33.726 -7.472 1.00 29.16 18 ALA B O 1
ATOM 806 N N . ILE B 1 19 ? 21.914 32.159 -7.165 1.00 31.37 19 ILE B N 1
ATOM 807 C CA . ILE B 1 19 ? 22.782 31.071 -7.583 1.00 31.37 19 ILE B CA 1
ATOM 808 C C . ILE B 1 19 ? 23.209 31.243 -9.047 1.00 30.06 19 ILE B C 1
ATOM 809 O O . ILE B 1 19 ? 24.393 31.183 -9.372 1.00 30.94 19 ILE B O 1
ATOM 814 N N . ALA B 1 20 ? 22.237 31.447 -9.927 1.00 31.07 20 ALA B N 1
ATOM 815 C CA . ALA B 1 20 ? 22.538 31.607 -11.348 1.00 39.24 20 ALA B CA 1
ATOM 816 C C . ALA B 1 20 ? 23.496 32.773 -11.621 1.00 42.72 20 ALA B C 1
ATOM 817 O O . ALA B 1 20 ? 24.433 32.646 -12.411 1.00 43.20 20 ALA B O 1
ATOM 819 N N . ALA B 1 21 ? 23.264 33.903 -10.960 1.00 39.85 21 ALA B N 1
ATOM 820 C CA . ALA B 1 21 ? 24.116 35.078 -11.126 1.00 42.48 21 ALA B CA 1
ATOM 821 C C . ALA B 1 21 ? 25.567 34.736 -10.770 1.00 47.49 21 ALA B C 1
ATOM 822 O O . ALA B 1 21 ? 26.501 35.065 -11.502 1.00 40.60 21 ALA B O 1
ATOM 824 N N . MET B 1 22 ? 25.751 34.048 -9.648 1.00 35.69 22 MET B N 1
ATOM 825 C CA . MET B 1 22 ? 27.091 33.664 -9.213 1.00 35.20 22 MET B CA 1
ATOM 826 C C . MET B 1 22 ? 27.779 32.682 -10.178 1.00 40.25 22 MET B C 1
ATOM 827 O O . MET B 1 22 ? 28.954 32.844 -10.512 1.00 35.15 22 MET B O 1
ATOM 832 N N . LEU B 1 23 ? 27.052 31.653 -10.611 1.00 34.26 23 LEU B N 1
ATOM 833 C CA . LEU B 1 23 ? 27.626 30.656 -11.520 1.00 30.51 23 LEU B CA 1
ATOM 834 C C . LEU B 1 23 ? 28.082 31.242 -12.843 1.00 38.25 23 LEU B C 1
ATOM 835 O O . LEU B 1 23 ? 29.036 30.758 -13.447 1.00 38.23 23 LEU B O 1
ATOM 840 N N . ARG B 1 24 ? 27.353 32.257 -13.299 1.00 45.84 24 ARG B N 1
ATOM 841 C CA . ARG B 1 24 ? 27.656 32.927 -14.562 1.00 50.93 24 ARG B CA 1
ATOM 842 C C . ARG B 1 24 ? 28.895 33.787 -14.417 1.00 51.76 24 ARG B C 1
ATOM 843 O O . ARG B 1 24 ? 29.724 33.855 -15.328 1.00 59.36 24 ARG B O 1
ATOM 851 N N . THR B 1 25 ? 29.018 34.439 -13.265 1.00 50.74 25 THR B N 1
ATOM 852 C CA . THR B 1 25 ? 30.138 35.330 -13.016 1.00 52.31 25 THR B CA 1
ATOM 853 C C . THR B 1 25 ? 31.373 34.654 -12.439 1.00 61.71 25 THR B C 1
ATOM 854 O O . THR B 1 25 ? 32.480 34.886 -12.919 1.00 58.56 25 THR B O 1
ATOM 858 N N . LYS B 1 26 ? 31.194 33.8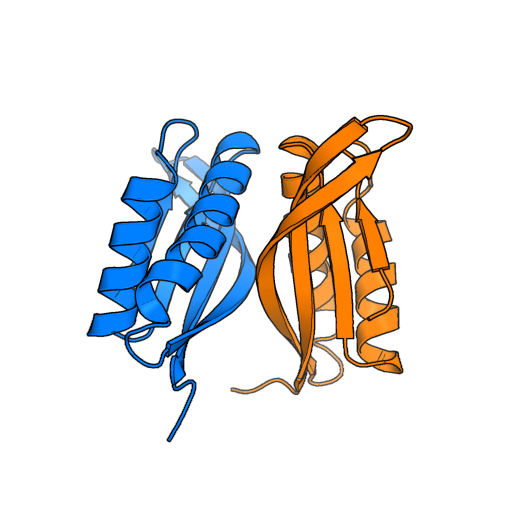27 -11.412 1.00 55.52 26 LYS B N 1
ATOM 859 C CA . LYS B 1 26 ? 32.330 33.140 -10.795 1.00 43.02 26 LYS B CA 1
ATOM 860 C C . LYS B 1 26 ? 32.428 31.683 -11.216 1.00 39.08 26 LYS B C 1
ATOM 861 O O . LYS B 1 26 ? 33.485 31.058 -11.085 1.00 44.69 26 LYS B O 1
ATOM 865 N N . GLY B 1 27 ? 31.313 31.134 -11.690 1.00 39.84 27 GLY B N 1
ATOM 866 C CA . GLY B 1 27 ? 31.295 29.752 -12.123 1.00 34.39 27 GLY B CA 1
ATOM 867 C C . GLY B 1 27 ? 31.188 28.737 -10.996 1.00 34.33 27 GLY B C 1
ATOM 868 O O . GLY B 1 27 ? 31.353 27.552 -11.237 1.00 30.44 27 GLY B O 1
ATOM 869 N N . GLU B 1 28 ? 30.939 29.195 -9.774 1.00 29.47 28 GLU B N 1
ATOM 870 C CA . GLU B 1 28 ? 30.803 28.296 -8.626 1.00 33.41 28 GLU B CA 1
ATOM 871 C C . GLU B 1 28 ? 30.209 29.045 -7.449 1.00 29.48 28 GLU B C 1
ATOM 872 O O . GLU B 1 28 ? 30.366 30.261 -7.331 1.00 34.14 28 GLU B O 1
ATOM 878 N N . VAL B 1 29 ? 29.500 28.321 -6.590 1.00 25.92 29 VAL B N 1
ATOM 879 C CA . VAL B 1 29 ? 28.892 28.940 -5.419 1.00 24.13 29 VAL B CA 1
ATOM 880 C C . VAL B 1 29 ? 28.604 27.832 -4.424 1.00 32.88 29 VAL B C 1
ATOM 881 O O . VAL B 1 29 ? 28.495 26.662 -4.812 1.00 26.38 29 VAL B O 1
ATOM 885 N N . GLU B 1 30 ? 28.512 28.197 -3.150 1.00 22.25 30 GLU B N 1
ATOM 886 C CA . GLU B 1 30 ? 28.206 27.215 -2.120 1.00 22.99 30 GLU B CA 1
ATOM 887 C C . GLU B 1 30 ? 26.906 27.581 -1.439 1.00 26.97 30 GLU B C 1
ATOM 888 O O . GLU B 1 30 ? 26.700 28.729 -1.061 1.00 31.30 30 GLU B O 1
ATOM 894 N N . VAL B 1 31 ? 26.025 26.607 -1.264 1.00 25.34 31 VAL B N 1
ATOM 895 C CA . VAL B 1 31 ? 24.764 26.882 -0.598 1.00 20.66 31 VAL B CA 1
ATOM 896 C C . VAL B 1 31 ? 24.737 26.107 0.720 1.00 26.24 31 VAL B C 1
ATOM 897 O O . VAL B 1 31 ? 24.999 24.899 0.723 1.00 21.92 31 VAL B O 1
ATOM 901 N N . GLN B 1 32 ? 24.447 26.788 1.830 1.00 20.71 32 GLN B N 1
ATOM 902 C CA . GLN B 1 32 ? 24.394 26.108 3.143 1.00 23.51 32 GLN B CA 1
ATOM 903 C C . GLN B 1 32 ? 22.963 26.032 3.662 1.00 26.28 32 GLN B C 1
ATOM 904 O O . GLN B 1 32 ? 22.181 26.976 3.478 1.00 26.01 32 GLN B O 1
ATOM 910 N N . ALA B 1 33 ? 22.617 24.921 4.313 1.00 20.31 33 ALA B N 1
ATOM 911 C CA . ALA B 1 33 ? 21.257 24.772 4.836 1.00 21.94 33 ALA B CA 1
ATOM 912 C C . ALA B 1 33 ? 21.331 23.939 6.114 1.00 32.57 33 ALA B C 1
ATOM 913 O O . ALA B 1 33 ? 21.992 22.915 6.136 1.00 28.24 33 ALA B O 1
ATOM 915 N N . ILE B 1 34 ? 20.649 24.364 7.170 1.00 32.55 34 ILE B N 1
ATOM 916 C CA . ILE B 1 34 ? 20.733 23.615 8.423 1.00 36.17 34 ILE B CA 1
ATOM 917 C C . ILE B 1 34 ? 19.609 22.636 8.769 1.00 49.78 34 ILE B C 1
ATOM 918 O O . ILE B 1 34 ? 19.895 21.507 9.173 1.00 62.03 34 ILE B O 1
ATOM 923 N N . GLY B 1 35 ? 18.350 23.041 8.611 1.00 44.40 35 GLY B N 1
ATOM 924 C CA . GLY B 1 35 ? 17.249 22.138 8.921 1.00 37.83 35 GLY B CA 1
ATOM 925 C C . GLY B 1 35 ? 16.633 21.495 7.691 1.00 45.79 35 GLY B C 1
ATOM 926 O O . GLY B 1 35 ? 16.942 21.911 6.568 1.00 39.33 35 GLY B O 1
ATOM 927 N N . PRO B 1 36 ? 15.740 20.502 7.864 1.00 45.02 36 PRO B N 1
ATOM 928 C CA . PRO B 1 36 ? 15.085 19.800 6.755 1.00 39.78 36 PRO B CA 1
ATOM 929 C C . PRO B 1 36 ? 14.343 20.690 5.769 1.00 35.40 36 PRO B C 1
ATOM 930 O O . PRO B 1 36 ? 14.349 20.436 4.560 1.00 31.97 36 PRO B O 1
ATOM 934 N N . GLN B 1 37 ? 13.682 21.720 6.277 1.00 30.37 37 GLN B N 1
ATOM 935 C CA . GLN B 1 37 ? 12.928 22.597 5.390 1.00 29.04 37 GLN B CA 1
ATOM 936 C C . GLN B 1 37 ? 13.889 23.423 4.548 1.00 21.96 37 GLN B C 1
ATOM 937 O O . GLN B 1 37 ? 13.682 23.576 3.345 1.00 32.03 37 GLN B O 1
ATOM 943 N N . ALA B 1 38 ? 14.926 23.956 5.181 1.00 23.75 38 ALA B N 1
ATOM 944 C CA . ALA B 1 38 ? 15.928 24.751 4.474 1.00 22.39 38 ALA B CA 1
ATOM 945 C C . ALA B 1 38 ? 16.603 23.857 3.422 1.00 22.77 38 ALA B C 1
ATOM 946 O O . ALA B 1 38 ? 16.874 24.296 2.307 1.00 23.59 38 ALA B O 1
ATOM 948 N N . VAL B 1 39 ? 16.880 22.595 3.769 1.00 21.35 39 VAL B N 1
ATOM 949 C CA . VAL B 1 39 ? 17.498 21.693 2.787 1.00 19.83 39 VAL B CA 1
ATOM 950 C C . VAL B 1 39 ? 16.548 21.554 1.585 1.00 24.42 39 VAL B C 1
ATOM 951 O O . VAL B 1 39 ? 16.970 21.636 0.413 1.00 18.80 39 VAL B O 1
ATOM 955 N N . ASN B 1 40 ? 15.264 21.371 1.864 1.00 23.89 40 ASN B N 1
ATOM 956 C CA . ASN B 1 40 ? 14.282 21.251 0.786 1.00 21.33 40 ASN B CA 1
ATOM 957 C C . ASN B 1 40 ? 14.299 22.530 -0.060 1.00 24.67 40 ASN B C 1
ATOM 958 O O . ASN B 1 40 ? 14.384 22.470 -1.274 1.00 21.30 40 ASN B O 1
ATOM 963 N N . GLN B 1 41 ? 14.270 23.695 0.576 1.00 20.95 41 GLN B N 1
ATOM 964 C CA . GLN B 1 41 ? 14.272 24.937 -0.195 1.00 23.03 41 GLN B CA 1
ATOM 965 C C . GLN B 1 41 ? 15.536 25.062 -1.030 1.00 24.37 41 GLN B C 1
ATOM 966 O O . GLN B 1 41 ? 15.484 25.561 -2.148 1.00 25.72 41 GLN B O 1
ATOM 972 N N . ALA B 1 42 ? 16.668 24.606 -0.499 1.00 24.06 42 ALA B N 1
ATOM 973 C CA . ALA B 1 42 ? 17.914 24.714 -1.243 1.00 16.60 42 ALA B CA 1
ATOM 974 C C . ALA B 1 42 ? 17.906 23.869 -2.498 1.00 19.10 42 ALA B C 1
ATOM 975 O O . ALA B 1 42 ? 18.329 24.316 -3.566 1.00 21.10 42 ALA B O 1
ATOM 977 N N . VAL B 1 43 ? 17.461 22.627 -2.348 1.00 18.04 43 VAL B N 1
ATOM 978 C CA . VAL B 1 43 ? 17.407 21.713 -3.480 1.00 18.66 43 VAL B CA 1
ATOM 979 C C . VAL B 1 43 ? 16.495 22.271 -4.558 1.00 23.52 43 VAL B C 1
ATOM 980 O O . VAL B 1 43 ? 16.839 22.253 -5.731 1.00 20.65 43 VAL B O 1
ATOM 984 N N . LYS B 1 44 ? 15.338 22.790 -4.161 1.00 18.07 44 LYS B N 1
ATOM 985 C CA . LYS B 1 44 ? 14.415 23.363 -5.139 1.00 24.82 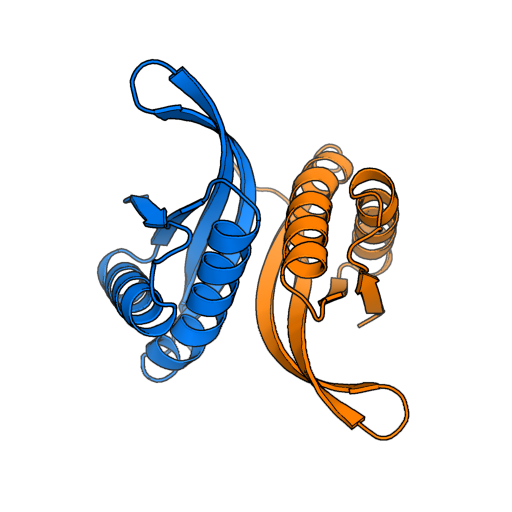44 LYS B CA 1
ATOM 986 C C . LYS B 1 44 ? 15.062 24.577 -5.813 1.00 27.30 44 LYS B C 1
ATOM 987 O O . LYS B 1 44 ? 14.899 24.785 -7.020 1.00 26.02 44 LYS B O 1
ATOM 993 N N . ALA B 1 45 ? 15.805 25.371 -5.043 1.00 23.04 45 ALA B N 1
ATOM 994 C CA . ALA B 1 45 ? 16.468 26.555 -5.603 1.00 21.88 45 ALA B CA 1
ATOM 995 C C . ALA B 1 45 ? 17.517 26.164 -6.649 1.00 25.61 45 ALA B C 1
ATOM 996 O O . ALA B 1 45 ? 17.622 26.780 -7.716 1.00 22.65 45 ALA B O 1
ATOM 998 N N . ILE B 1 46 ? 18.294 25.127 -6.346 1.00 19.74 46 ILE B N 1
ATOM 999 C CA . ILE B 1 46 ? 19.324 24.664 -7.277 1.00 17.28 46 ILE B CA 1
ATOM 1000 C C . ILE B 1 46 ? 18.681 24.141 -8.569 1.00 31.86 46 ILE B C 1
ATOM 1001 O O . ILE B 1 46 ? 19.162 24.424 -9.664 1.00 29.21 46 ILE B O 1
ATOM 1006 N N . ALA B 1 47 ? 17.580 23.402 -8.437 1.00 24.99 47 ALA B N 1
ATOM 1007 C CA . ALA B 1 47 ? 16.887 22.852 -9.599 1.00 23.61 47 ALA B CA 1
ATOM 1008 C C . ALA B 1 47 ? 16.368 23.978 -10.506 1.00 32.03 47 ALA B C 1
ATOM 1009 O O . ALA B 1 47 ? 16.539 23.914 -11.725 1.00 32.46 47 ALA B O 1
ATOM 1011 N N . ILE B 1 48 ? 15.756 25.006 -9.925 1.00 33.21 48 ILE B N 1
ATOM 1012 C CA . ILE B 1 48 ? 15.257 26.138 -10.725 1.00 32.89 48 ILE B CA 1
ATOM 1013 C C . ILE B 1 48 ? 16.433 26.905 -11.372 1.00 39.38 48 ILE B C 1
ATOM 1014 O O . ILE B 1 48 ? 16.339 27.347 -12.518 1.00 35.95 48 ILE B O 1
ATOM 1019 N N . ALA B 1 49 ? 17.545 27.049 -10.649 1.00 22.60 49 ALA B N 1
ATOM 1020 C CA . ALA B 1 49 ? 18.711 27.738 -11.184 1.00 25.46 49 ALA B CA 1
ATOM 1021 C C . ALA B 1 49 ? 19.229 27.099 -12.481 1.00 32.77 49 ALA B C 1
ATOM 1022 O O . ALA B 1 49 ? 19.779 27.787 -13.341 1.00 29.80 49 ALA B O 1
ATOM 1024 N N . ARG B 1 50 ? 19.076 25.788 -12.622 1.00 30.06 50 ARG B N 1
ATOM 1025 C CA . ARG B 1 50 ? 19.529 25.108 -13.836 1.00 34.85 50 ARG B CA 1
ATOM 1026 C C . ARG B 1 50 ? 18.835 25.689 -15.071 1.00 42.42 50 ARG B C 1
ATOM 1027 O O . ARG B 1 50 ? 19.417 25.753 -16.155 1.00 38.17 50 ARG B O 1
ATOM 1035 N N . GLY B 1 51 ? 17.584 26.097 -14.894 1.00 30.86 51 GLY B N 1
ATOM 1036 C CA . GLY B 1 51 ? 16.815 26.665 -15.991 1.00 40.52 51 GLY B CA 1
ATOM 1037 C C . GLY B 1 51 ? 17.253 28.082 -16.299 1.00 47.95 51 GLY B C 1
ATOM 1038 O O . GLY B 1 51 ? 17.068 28.570 -17.420 1.00 47.31 51 GLY B O 1
ATOM 1039 N N . TYR B 1 52 ? 17.839 28.741 -15.302 1.00 41.25 52 TYR B N 1
ATOM 1040 C CA . TYR B 1 52 ? 18.314 30.104 -15.465 1.00 38.31 52 TYR B CA 1
ATOM 1041 C C . TYR B 1 52 ? 19.635 30.224 -16.202 1.00 50.02 52 TYR B C 1
ATOM 1042 O O . TYR B 1 52 ? 19.965 31.304 -16.697 1.00 59.60 52 TYR B O 1
ATOM 1051 N N . ILE B 1 53 ? 20.381 29.128 -16.294 1.00 43.01 53 ILE B N 1
ATOM 1052 C CA . ILE B 1 53 ? 21.677 29.161 -16.960 1.00 45.63 53 ILE B CA 1
ATOM 1053 C C . ILE B 1 53 ? 21.745 28.284 -18.212 1.00 45.91 53 ILE B C 1
ATOM 1054 O O . ILE B 1 53 ? 22.724 28.329 -18.970 1.00 39.92 53 ILE B O 1
ATOM 1059 N N . ALA B 1 54 ? 20.694 27.488 -18.407 1.00 42.26 54 ALA B N 1
ATOM 1060 C CA . ALA B 1 54 ? 20.604 26.595 -19.556 1.00 53.49 54 ALA B CA 1
ATOM 1061 C C . ALA B 1 54 ? 20.648 27.353 -20.872 1.00 55.33 54 ALA B C 1
ATOM 1062 O O . ALA B 1 54 ? 21.316 26.923 -21.820 1.00 64.48 54 ALA B O 1
ATOM 1064 N N . PRO B 1 55 ? 19.958 28.502 -20.947 1.00 51.19 55 PRO B N 1
ATOM 1065 C CA . PRO B 1 55 ? 19.967 29.267 -22.194 1.00 56.61 55 PRO B CA 1
ATOM 1066 C C . PRO B 1 55 ? 21.391 29.478 -22.684 1.00 64.38 55 PRO B C 1
ATOM 1067 O O . PRO B 1 55 ? 21.704 29.250 -23.861 1.00 73.17 55 PRO B O 1
ATOM 1071 N N . ASP B 1 56 ? 22.257 29.889 -21.763 1.00 55.38 56 ASP B N 1
ATOM 1072 C CA . ASP B 1 56 ? 23.657 30.145 -22.070 1.00 44.24 56 ASP B CA 1
ATOM 1073 C C . ASP B 1 56 ? 24.513 28.895 -22.275 1.00 42.92 56 ASP B C 1
ATOM 1074 O O . ASP B 1 56 ? 25.724 28.944 -22.105 1.00 52.03 56 ASP B O 1
ATOM 1079 N N . ASN B 1 57 ? 23.890 27.783 -22.647 1.00 51.71 57 ASN B N 1
ATOM 1080 C CA . ASN B 1 57 ? 24.632 26.545 -22.887 1.00 55.28 57 ASN B CA 1
ATOM 1081 C C . ASN B 1 57 ? 25.502 26.213 -21.669 1.00 49.06 57 ASN B C 1
ATOM 1082 O O . ASN B 1 57 ? 26.667 25.806 -21.788 1.00 41.13 57 ASN B O 1
ATOM 1087 N N . LEU B 1 58 ? 24.914 26.400 -20.492 1.00 52.30 58 LEU B N 1
ATOM 1088 C CA . LEU B 1 58 ? 25.583 26.121 -19.225 1.00 46.93 58 LEU B CA 1
ATOM 1089 C C . LEU B 1 58 ? 24.671 25.318 -18.299 1.00 43.96 58 LEU B C 1
ATOM 1090 O O . LEU B 1 58 ? 23.470 25.575 -18.223 1.00 39.97 58 LEU B O 1
ATOM 1095 N N . ASP B 1 59 ? 25.239 24.340 -17.607 1.00 35.71 59 ASP B N 1
ATOM 1096 C CA . ASP B 1 59 ? 24.453 23.577 -16.650 1.00 40.36 59 ASP B CA 1
ATOM 1097 C C . ASP B 1 59 ? 25.253 23.615 -15.356 1.00 39.06 59 ASP B C 1
ATOM 1098 O O . ASP B 1 59 ? 26.244 24.342 -15.255 1.00 36.59 59 ASP B O 1
ATOM 1103 N N . LEU B 1 60 ? 24.847 22.837 -14.362 1.00 29.77 60 LEU B N 1
ATOM 1104 C CA . LEU B 1 60 ? 25.573 22.842 -13.103 1.00 28.43 60 LEU B CA 1
ATOM 1105 C C . LEU B 1 60 ? 25.664 21.428 -12.553 1.00 28.55 60 LEU B C 1
ATOM 1106 O O . LEU B 1 60 ? 24.940 20.529 -12.990 1.00 34.99 60 LEU B O 1
ATOM 1111 N N . VAL B 1 61 ? 26.609 21.238 -11.645 1.00 27.30 61 V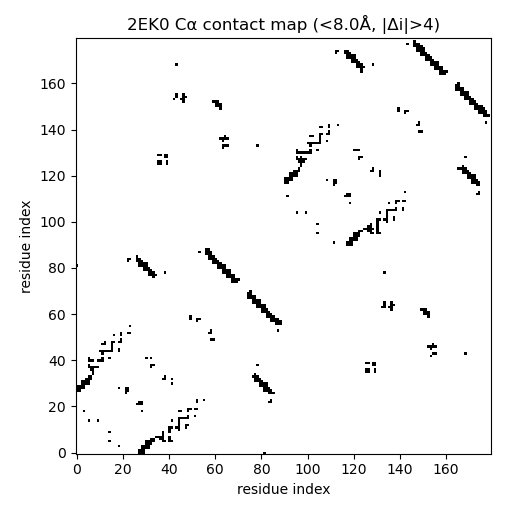AL B 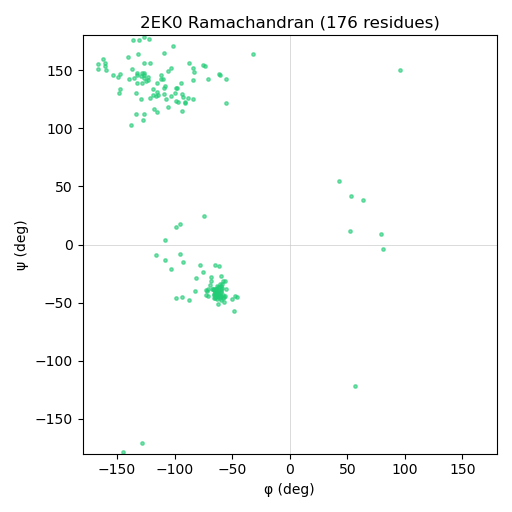N 1
ATOM 1112 C CA . VAL B 1 61 ? 26.813 19.969 -10.980 1.00 26.22 61 VAL B CA 1
ATOM 1113 C C . VAL B 1 61 ? 26.937 20.321 -9.505 1.00 27.37 61 VAL B C 1
ATOM 1114 O O . VAL B 1 61 ? 27.465 21.376 -9.160 1.00 27.82 61 VAL B O 1
ATOM 1118 N N . VAL B 1 62 ? 26.440 19.437 -8.647 1.00 22.42 62 VAL B N 1
ATOM 1119 C CA . VAL B 1 62 ? 26.462 19.675 -7.211 1.00 19.78 62 VAL B CA 1
ATOM 1120 C C . VAL B 1 62 ? 27.119 18.516 -6.480 1.00 24.67 62 VAL B C 1
ATOM 1121 O O . VAL B 1 62 ? 27.039 17.367 -6.917 1.00 25.04 62 VAL B O 1
ATOM 1125 N N . LYS B 1 63 ? 27.794 18.840 -5.383 1.00 24.51 63 LYS B N 1
ATOM 1126 C CA . LYS B 1 63 ? 28.413 17.841 -4.527 1.00 20.60 63 LYS B CA 1
ATOM 1127 C C . LYS B 1 63 ? 27.995 18.257 -3.128 1.00 23.45 63 LYS B C 1
ATOM 1128 O O . LYS B 1 63 ? 28.396 19.327 -2.639 1.00 25.37 63 LYS B O 1
ATOM 1134 N N . PRO B 1 64 ? 27.147 17.441 -2.487 1.00 23.86 64 PRO B N 1
ATOM 1135 C CA . PRO B 1 64 ? 26.687 17.755 -1.141 1.00 19.21 64 PRO B CA 1
ATOM 1136 C C . PRO B 1 64 ? 27.649 17.219 -0.097 1.00 24.56 64 PRO B C 1
ATOM 1137 O O . PRO B 1 64 ? 28.410 16.268 -0.346 1.00 24.95 64 PRO B O 1
ATOM 1141 N N . ALA B 1 65 ? 27.628 17.827 1.076 1.00 22.33 65 ALA B N 1
ATOM 1142 C CA . ALA B 1 65 ? 28.526 17.386 2.124 1.00 27.03 65 ALA B CA 1
ATOM 1143 C C . ALA B 1 65 ? 28.039 17.862 3.474 1.00 27.63 65 ALA B C 1
ATOM 1144 O O . ALA B 1 65 ? 27.333 18.869 3.566 1.00 24.36 65 ALA B O 1
ATOM 1146 N N . PHE B 1 66 ? 28.400 17.129 4.519 1.00 21.92 66 PHE B N 1
ATOM 1147 C CA . PHE B 1 66 ? 28.042 17.583 5.861 1.00 25.52 66 PHE B CA 1
ATOM 1148 C C . PHE B 1 66 ? 29.128 18.579 6.232 1.00 26.24 66 PHE B C 1
ATOM 1149 O O . PHE B 1 66 ? 30.270 18.447 5.806 1.00 30.76 66 PHE B O 1
ATOM 1157 N N . VAL 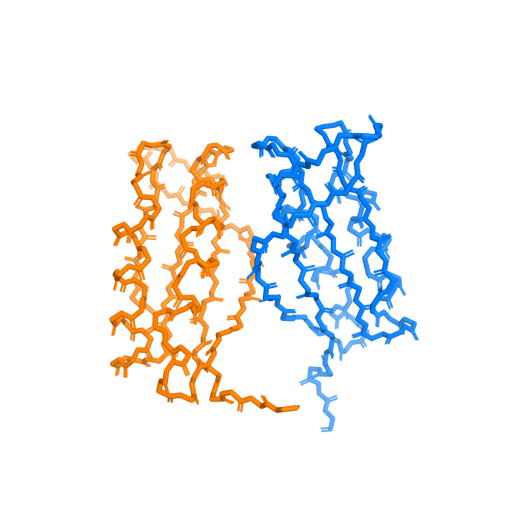B 1 67 ? 28.781 19.581 7.025 1.00 24.69 67 VAL B N 1
ATOM 1158 C CA . VAL B 1 67 ? 29.785 20.552 7.457 1.00 23.78 67 VAL B CA 1
ATOM 1159 C C . VAL B 1 67 ? 29.354 21.042 8.837 1.00 26.62 67 VAL B C 1
ATOM 1160 O O . VAL B 1 67 ? 28.161 21.150 9.121 1.00 27.07 67 VAL B O 1
ATOM 1164 N N . LYS B 1 68 ? 30.320 21.288 9.707 1.00 23.51 68 LYS B N 1
ATOM 1165 C CA . LYS B 1 68 ? 29.985 21.798 11.033 1.00 28.34 68 LYS B CA 1
ATOM 1166 C C . LYS B 1 68 ? 30.045 23.307 10.943 1.00 33.19 68 LYS B C 1
ATOM 1167 O O . LYS B 1 68 ? 31.047 23.868 10.484 1.00 26.02 68 LYS B O 1
ATOM 1173 N N . LEU B 1 69 ? 28.958 23.958 11.358 1.00 24.16 69 LEU B N 1
ATOM 1174 C CA . LEU B 1 69 ? 28.868 25.411 11.293 1.00 26.53 69 LEU B CA 1
ATOM 1175 C C . LEU B 1 69 ? 28.617 26.009 12.675 1.00 32.24 69 LEU B C 1
ATOM 1176 O O . LEU B 1 69 ? 28.080 25.358 13.572 1.00 29.12 69 LEU B O 1
ATOM 1181 N N . GLU B 1 70 ? 28.996 27.268 12.837 1.00 34.00 70 GLU B N 1
ATOM 1182 C CA . GLU B 1 70 ? 28.780 27.928 14.112 1.00 37.80 70 GLU B CA 1
ATOM 1183 C C . GLU B 1 70 ? 27.589 28.864 13.997 1.00 31.78 70 GLU B C 1
ATOM 1184 O O . GLU B 1 70 ? 27.489 29.663 13.073 1.00 37.09 70 GLU B O 1
ATOM 1190 N N . LEU B 1 71 ? 26.652 28.716 14.920 1.00 30.03 71 LEU B N 1
ATOM 1191 C CA . LEU B 1 71 ? 25.452 29.544 14.948 1.00 34.46 71 LEU B CA 1
ATOM 1192 C C . LEU B 1 71 ? 25.448 30.067 16.354 1.00 33.53 71 LEU B C 1
ATOM 1193 O O . LEU B 1 71 ? 25.175 29.317 17.288 1.00 31.71 71 LEU B O 1
ATOM 1198 N N . GLU B 1 72 ? 25.757 31.348 16.493 1.00 35.23 72 GLU B N 1
ATOM 1199 C CA . GLU B 1 72 ? 25.856 32.007 17.788 1.00 37.35 72 GLU B CA 1
ATOM 1200 C C . GLU B 1 72 ? 26.885 31.229 18.622 1.00 33.87 72 GLU B C 1
ATOM 1201 O O . GLU B 1 72 ? 28.026 31.115 18.187 1.00 35.29 72 GLU B O 1
ATOM 1207 N N . ASN B 1 73 ? 26.540 30.697 19.790 1.00 28.61 73 ASN B N 1
ATOM 1208 C CA . ASN B 1 73 ? 27.571 29.975 20.548 1.00 31.62 73 ASN B CA 1
ATOM 1209 C C . ASN B 1 73 ? 27.504 28.453 20.366 1.00 36.14 73 ASN B C 1
ATOM 1210 O O . ASN B 1 73 ? 28.111 27.703 21.124 1.00 34.15 73 ASN B O 1
ATOM 1215 N N . GLU B 1 74 ? 26.774 28.019 19.345 1.00 23.58 74 GLU B N 1
ATOM 1216 C CA . GLU B 1 74 ? 26.595 26.599 19.048 1.00 25.29 74 GLU B CA 1
ATOM 1217 C C . GLU B 1 74 ? 27.254 26.125 17.760 1.00 33.27 74 GLU B C 1
ATOM 1218 O O . GLU B 1 74 ? 27.317 26.857 16.772 1.00 28.78 74 GLU B O 1
ATOM 1224 N N . GLU B 1 75 ? 27.732 24.883 17.795 1.00 24.04 75 GLU B N 1
ATOM 1225 C CA . GLU B 1 75 ? 28.302 24.236 16.619 1.00 28.93 75 GLU B CA 1
ATOM 1226 C C . GLU B 1 75 ? 27.128 23.389 16.132 1.00 32.29 75 GLU B C 1
ATOM 1227 O O . GLU B 1 75 ? 26.481 22.727 16.929 1.00 33.77 75 GLU B O 1
ATOM 1233 N N . ARG B 1 76 ? 26.849 23.399 14.837 1.00 25.35 76 ARG B N 1
ATOM 1234 C CA . ARG B 1 76 ? 25.716 22.664 14.313 1.00 32.51 76 ARG B CA 1
ATOM 1235 C C . ARG B 1 76 ? 26.131 21.924 13.050 1.00 30.18 76 ARG B C 1
ATOM 1236 O O . ARG B 1 76 ? 26.919 22.427 12.282 1.00 26.64 76 ARG B O 1
ATOM 1244 N N . THR B 1 77 ? 25.606 20.725 12.847 1.00 29.50 77 THR B N 1
ATOM 1245 C CA . THR B 1 77 ? 25.938 19.983 11.633 1.00 29.75 77 THR B CA 1
ATOM 1246 C C . THR B 1 77 ? 24.908 20.437 10.607 1.00 31.52 77 THR B C 1
ATOM 1247 O O . THR B 1 77 ? 23.701 20.393 10.844 1.00 34.92 77 THR B O 1
ATOM 1251 N N . ALA B 1 78 ? 25.399 20.897 9.473 1.00 28.46 78 ALA B N 1
ATOM 1252 C CA . ALA B 1 78 ? 24.540 21.405 8.424 1.00 28.96 78 ALA B CA 1
ATOM 1253 C C . ALA B 1 78 ? 24.882 20.681 7.135 1.00 27.37 78 ALA B C 1
ATOM 1254 O O . ALA B 1 78 ? 25.762 19.842 7.105 1.00 23.21 78 ALA B O 1
ATOM 1256 N N . LEU B 1 79 ? 24.168 21.006 6.070 1.00 23.63 79 LEU B N 1
ATOM 1257 C CA . LEU B 1 79 ? 24.445 20.389 4.783 1.00 20.22 79 LEU B CA 1
ATOM 1258 C C . LEU B 1 79 ? 24.913 21.516 3.879 1.00 25.89 79 LEU B C 1
ATOM 1259 O O . LEU B 1 79 ? 24.415 22.637 3.957 1.00 24.91 79 LEU B O 1
ATOM 1264 N N . LYS B 1 80 ? 25.928 21.252 3.077 1.00 23.87 80 LYS B N 1
ATOM 1265 C CA . LYS B 1 80 ? 26.353 22.280 2.158 1.00 23.48 80 LYS B CA 1
ATOM 1266 C C . LYS B 1 80 ? 26.404 21.652 0.780 1.00 25.21 80 LYS B C 1
ATOM 1267 O O . LYS B 1 80 ? 26.655 20.454 0.633 1.00 25.24 80 LYS B O 1
ATOM 1273 N N . PHE B 1 81 ? 26.110 22.475 -0.213 1.00 19.31 81 PHE B N 1
ATOM 1274 C CA . PHE B 1 81 ? 26.104 22.068 -1.605 1.00 19.70 81 PHE B CA 1
ATOM 1275 C C . PHE B 1 81 ? 27.155 22.890 -2.334 1.00 23.79 81 PHE B C 1
ATOM 1276 O O . PHE B 1 81 ? 27.051 24.128 -2.365 1.00 27.25 81 PHE B O 1
ATOM 1284 N N . SER B 1 82 ? 28.179 22.231 -2.871 1.00 19.28 82 SER B N 1
ATOM 1285 C CA . SER B 1 82 ? 29.200 22.945 -3.643 1.00 30.07 82 SER B CA 1
ATOM 1286 C C . SER B 1 82 ? 28.637 22.855 -5.055 1.00 28.35 82 SER B C 1
ATOM 1287 O O . SER B 1 82 ? 28.397 21.753 -5.558 1.00 26.30 82 SER B O 1
ATOM 1290 N N . ILE B 1 83 ? 28.414 24.008 -5.676 1.00 22.79 83 ILE B N 1
ATOM 1291 C CA . ILE B 1 83 ? 27.836 24.052 -7.000 1.00 23.76 83 ILE B CA 1
ATOM 1292 C C . ILE B 1 83 ? 28.816 24.644 -7.999 1.00 34.83 83 ILE B C 1
ATOM 1293 O O . ILE B 1 83 ? 29.379 25.729 -7.781 1.00 27.42 83 ILE B O 1
ATOM 1298 N N . LYS B 1 84 ? 29.034 23.919 -9.087 1.00 24.62 84 LYS B N 1
ATOM 1299 C CA . LYS B 1 84 ? 29.958 24.393 -10.123 1.00 27.63 84 LYS B CA 1
ATOM 1300 C C . LYS B 1 84 ? 29.283 24.453 -11.482 1.00 33.23 84 LYS B C 1
ATOM 1301 O O . LYS B 1 84 ? 28.493 23.579 -11.823 1.00 30.91 84 LYS B O 1
ATOM 1303 N N . ALA B 1 85 ? 29.596 25.492 -12.249 1.00 32.94 85 ALA B N 1
ATOM 1304 C CA . ALA B 1 85 ? 29.042 25.639 -13.582 1.00 41.80 85 ALA B CA 1
ATOM 1305 C C . ALA B 1 85 ? 29.716 24.574 -14.435 1.00 51.55 85 ALA B C 1
ATOM 1306 O O . ALA B 1 85 ? 30.909 24.256 -14.282 1.00 42.05 85 ALA B O 1
ATOM 1308 N N . HIS B 1 86 ? 28.916 24.013 -15.327 1.00 46.99 86 HIS B N 1
ATOM 1309 C CA . HIS B 1 86 ? 29.332 22.930 -16.199 1.00 52.79 86 HIS B CA 1
ATOM 1310 C C . HIS B 1 86 ? 28.754 23.257 -17.567 1.00 55.77 86 HIS B C 1
ATOM 1311 O O . HIS B 1 86 ? 27.561 23.098 -17.760 1.00 66.54 86 HIS B O 1
ATOM 1318 N N . PRO B 1 87 ? 29.571 23.755 -18.522 1.00 63.03 87 PRO B N 1
ATOM 1319 C CA . PRO B 1 87 ? 28.944 24.041 -19.821 1.00 69.48 87 PRO B CA 1
ATOM 1320 C C . PRO B 1 87 ? 28.238 22.800 -20.378 1.00 56.70 87 PRO B C 1
ATOM 1321 O O . PRO B 1 87 ? 28.850 21.733 -20.550 1.00 63.43 87 PRO B O 1
ATOM 1325 N N . LEU B 1 88 ? 26.934 22.974 -20.606 1.00 58.03 88 LEU B N 1
ATOM 1326 C CA . LEU B 1 88 ? 26.001 21.954 -21.105 1.00 63.34 88 LEU B CA 1
ATOM 1327 C C . LEU B 1 88 ? 26.545 20.897 -22.063 1.00 64.22 88 LEU B C 1
ATOM 1328 O O . LEU B 1 88 ? 27.607 21.086 -22.630 1.00 73.31 88 LEU B O 1
ATOM 1333 N N . GLU B 1 89 ? 25.796 19.801 -22.252 1.00 60.23 89 GLU B N 1
ATOM 1334 C CA . GLU B 1 89 ? 26.195 18.709 -23.154 1.00 61.90 89 GLU B CA 1
ATOM 1335 C C . GLU B 1 89 ? 24.921 18.171 -23.791 1.00 56.22 89 GLU B C 1
ATOM 1336 O O . GLU B 1 89 ? 23.823 18.657 -23.510 1.00 64.73 89 GLU B O 1
ATOM 1342 N N . THR B 1 90 ? 25.051 17.147 -24.621 1.00 51.90 90 THR B N 1
ATOM 1343 C CA . THR B 1 90 ? 23.948 16.589 -25.352 1.00 54.37 90 THR B CA 1
ATOM 1344 C C . THR B 1 90 ? 24.098 15.122 -25.130 1.00 52.59 90 THR B C 1
ATOM 1345 O O . THR B 1 90 ? 25.016 14.867 -24.280 1.00 68.69 90 THR B O 1
#

Solvent-accessible surface area: 9301 Å² total; per-residue (Å²): 86,114,61,43,171,13,63,58,169,23,163,30,79,75,20,0,32,40,0,10,55,42,2,142,102,98,27,57,0,16,0,27,1,48,34,62,73,0,2,2,24,0,1,63,0,1,11,51,0,58,52,110,3,44,111,66,59,26,13,0,28,4,38,3,25,88,42,106,27,132,37,134,140,76,138,102,83,4,7,49,5,24,0,106,24,75,65,85,134,157,112,93,69,45,128,5,52,53,175,25,174,27,90,55,23,0,32,40,0,3,38,37,2,134,108,76,25,71,0,18,0,19,0,45,27,62,72,5,1,3,25,0,1,61,0,1,10,52,0,56,48,95,0,43,107,82,95,32,8,0,25,4,57,4,25,96,39,144,20,131,50,176,145,89,113,95,91,2,6,55,7,30,0,36,28,61,89,70,90,184

Radius of gyration: 15.64 Å; Cα contacts (8 Å, |Δi|>4): 392; chains: 2; bounding box: 46×36×46 Å

Secondary structure (DSSP, 8-state):
--EEEE-TT--HHHHHHHHHHHHHHHSEEEEEE-SHHHHHHHHHHHHHHHHHHGGGTEEEEEEEEEEEEEETTEEEEEEEEEEEEEES--/--EEEE-TT--HHHHHHHHHHHHHHTSEEEEEE-SHHHHHHHHHHHHHHHHHHTTTT-EEEEEEEEEEEEETTEEEEEEEEEEEEE----